Protein AF-A0A8H4YF05-F1 (afdb_monomer_lite)

pLDDT: mean 80.37, std 19.8, range [34.22, 98.44]

Secondary structure (DSSP, 8-state):
--------PPPPEEEEEEPPTT----SSTTS-HHHHHHHTS-SS-TTEEEEEEPPTTSS---S-----S-HHHHHHHHHHHHHHHHHHHHHHHHHHHHHHHHHH--TT-EEEEEEETHHHHHHHHHHHHHHHH-EEPTT-TTHHHHHHHHHHHHHH----SHHHHHHHHHHHHHHHHHHHHHEE--PPP-EEEEES-----HHHHHHHTT-

Radius of gyration: 19.54 Å; chains: 1; bounding box: 43×72×51 Å

Sequence (211 aa):
MEPTIGPQQAPKTFVLCFDGTGNKFSGDESDSNVLKIFRMLDRSRGTQFHYYQPGIGTYVTSTSLSSTGTIHRIRSAYLKAKDSAIGSSFDQHVMGGYKFLMRYYVPGDDIYFFGFSRGSYIARFLAEMLDYIGLLEAGNEELIRLAWKTFAKWQQRRGQSNQDQEEKKKLFNYMKAFRETFSRPISRIRFMGLFDTVNSVPRFESAWMQR

Structure (mmCIF, N/CA/C/O backbone):
data_AF-A0A8H4YF05-F1
#
_entry.id   AF-A0A8H4YF05-F1
#
loop_
_atom_site.group_PDB
_atom_site.id
_atom_site.type_symbol
_atom_site.label_atom_id
_atom_site.label_alt_id
_atom_site.label_comp_id
_atom_site.label_asym_id
_atom_site.label_entity_id
_atom_site.label_seq_id
_atom_site.pdbx_PDB_ins_code
_atom_site.Cartn_x
_atom_site.Cartn_y
_atom_site.Cartn_z
_atom_site.occupancy
_atom_site.B_iso_or_equiv
_atom_site.auth_seq_id
_atom_site.auth_comp_id
_atom_site.auth_asym_id
_atom_site.auth_atom_id
_atom_site.pdbx_PDB_model_num
ATOM 1 N N . MET A 1 1 ? -22.179 -31.810 -2.420 1.00 39.59 1 MET A N 1
ATOM 2 C CA . MET A 1 1 ? -21.595 -31.444 -3.724 1.00 39.59 1 MET A CA 1
ATOM 3 C C . MET A 1 1 ? -20.352 -30.638 -3.419 1.00 39.59 1 MET A C 1
ATOM 5 O O . MET A 1 1 ? -20.490 -29.543 -2.889 1.00 39.59 1 MET A O 1
ATOM 9 N N . GLU A 1 2 ? -19.163 -31.207 -3.616 1.00 37.66 2 GLU A N 1
ATOM 10 C CA . GLU A 1 2 ? -17.943 -30.397 -3.589 1.00 37.66 2 GLU A CA 1
ATOM 11 C C . GLU A 1 2 ? -18.028 -29.370 -4.724 1.00 37.66 2 GLU A C 1
ATOM 13 O O . GLU A 1 2 ? -18.424 -29.739 -5.835 1.00 37.66 2 GLU A O 1
ATOM 18 N N . PRO A 1 3 ? -17.713 -28.090 -4.476 1.00 50.00 3 PRO A N 1
ATOM 19 C CA . PRO A 1 3 ? -17.617 -27.128 -5.555 1.00 50.00 3 PRO A CA 1
ATOM 20 C C . PRO A 1 3 ? -16.475 -27.571 -6.471 1.00 50.00 3 PRO A C 1
ATOM 22 O O . PRO A 1 3 ? -15.322 -27.637 -6.052 1.00 50.00 3 PRO A O 1
ATOM 25 N N . THR A 1 4 ? -16.793 -27.889 -7.724 1.00 44.75 4 THR A N 1
ATOM 26 C CA . THR A 1 4 ? -15.800 -28.096 -8.779 1.00 44.75 4 THR A CA 1
ATOM 27 C C . THR A 1 4 ? -15.042 -26.790 -8.984 1.00 44.75 4 THR A C 1
ATOM 29 O O . THR A 1 4 ? -15.505 -25.887 -9.682 1.00 44.75 4 THR A O 1
ATOM 32 N N . ILE A 1 5 ? -13.889 -26.677 -8.330 1.00 53.75 5 ILE A N 1
ATOM 33 C CA . ILE A 1 5 ? -12.913 -25.621 -8.567 1.00 53.75 5 ILE A CA 1
ATOM 34 C C . ILE A 1 5 ? -12.399 -25.864 -9.988 1.00 53.75 5 ILE A C 1
ATOM 36 O O . ILE A 1 5 ? -11.745 -26.872 -10.254 1.00 53.75 5 ILE A O 1
ATOM 40 N N . GLY A 1 6 ? -12.765 -24.981 -10.923 1.00 54.56 6 GLY A N 1
ATOM 41 C CA . GLY A 1 6 ? -12.187 -24.973 -12.270 1.00 54.56 6 GLY A CA 1
ATOM 42 C C . GLY A 1 6 ? -10.653 -24.920 -12.207 1.00 54.56 6 GLY A C 1
ATOM 43 O O . GLY A 1 6 ? -10.103 -24.628 -11.144 1.00 54.56 6 GLY A O 1
ATOM 44 N N . PRO A 1 7 ? -9.934 -25.202 -13.308 1.00 54.19 7 PRO A N 1
ATOM 45 C CA . PRO A 1 7 ? -8.476 -25.296 -13.286 1.00 54.19 7 PRO A CA 1
ATOM 46 C C . PRO A 1 7 ? -7.876 -24.066 -12.602 1.00 54.19 7 PRO A C 1
ATOM 48 O O . PRO A 1 7 ? -8.125 -22.932 -13.016 1.00 54.19 7 PRO A O 1
ATOM 51 N N . GLN A 1 8 ? -7.137 -24.303 -11.516 1.00 56.62 8 GLN A N 1
ATOM 52 C CA . GLN A 1 8 ? -6.500 -23.256 -10.731 1.00 56.62 8 GLN A CA 1
ATOM 53 C C . GLN A 1 8 ? -5.530 -22.526 -11.665 1.00 56.62 8 GLN A C 1
ATOM 55 O O . GLN A 1 8 ? -4.505 -23.082 -12.061 1.00 56.62 8 GLN A O 1
ATOM 60 N N . GLN A 1 9 ? -5.899 -21.319 -12.107 1.00 67.38 9 GLN A N 1
ATOM 61 C CA . GLN A 1 9 ? -5.019 -20.504 -12.939 1.00 67.38 9 GLN A CA 1
ATOM 62 C C . GLN A 1 9 ? -3.693 -20.332 -12.201 1.00 67.38 9 GLN A C 1
ATOM 64 O O . GLN A 1 9 ? -3.682 -20.109 -10.988 1.00 67.38 9 GLN A O 1
ATOM 69 N N . ALA A 1 10 ? -2.582 -20.463 -12.929 1.00 81.38 10 ALA A N 1
ATOM 70 C 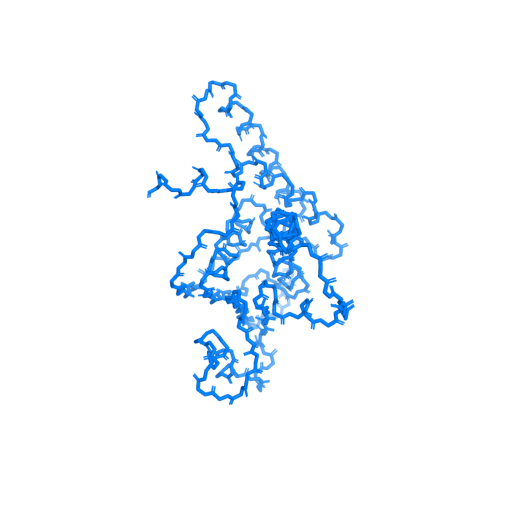CA . ALA A 1 10 ? -1.263 -20.239 -12.358 1.00 81.38 10 ALA A CA 1
ATOM 71 C C . ALA A 1 10 ? -1.239 -18.868 -11.650 1.00 81.38 10 ALA A C 1
ATOM 73 O O . ALA A 1 10 ? -1.756 -17.902 -12.225 1.00 81.38 10 ALA A O 1
ATOM 74 N N . PRO A 1 11 ? -0.662 -18.770 -10.436 1.00 89.62 11 PRO A N 1
ATOM 75 C CA . PRO A 1 11 ? -0.631 -17.521 -9.686 1.00 89.62 11 PRO A CA 1
ATOM 76 C C . PRO A 1 11 ? -0.081 -16.373 -10.531 1.00 89.62 11 PRO A C 1
ATOM 78 O O . PRO A 1 11 ? 0.958 -16.504 -11.190 1.00 89.62 11 PRO A O 1
ATOM 81 N N . LYS A 1 12 ? -0.775 -15.235 -10.512 1.00 94.81 12 LYS A N 1
ATOM 82 C CA . LYS A 1 12 ? -0.274 -14.002 -11.121 1.00 94.81 12 LYS A CA 1
ATOM 83 C C . LYS A 1 12 ? 0.738 -13.354 -10.186 1.00 94.81 12 LYS A C 1
ATOM 85 O O . LYS A 1 12 ? 0.695 -13.516 -8.968 1.00 94.81 12 LYS A O 1
ATOM 90 N N . THR A 1 13 ? 1.638 -12.573 -10.763 1.00 96.12 13 THR A N 1
ATOM 91 C CA . THR A 1 13 ? 2.647 -11.814 -10.028 1.00 96.12 13 THR A CA 1
ATOM 92 C C . THR A 1 13 ? 2.341 -10.327 -10.127 1.00 96.12 13 THR A C 1
ATOM 94 O O . THR A 1 13 ? 2.335 -9.767 -11.218 1.00 96.12 13 THR A O 1
ATOM 97 N N . PHE A 1 14 ? 2.139 -9.671 -8.991 1.00 97.25 14 PHE A N 1
ATOM 98 C CA . PHE A 1 14 ? 1.908 -8.236 -8.879 1.00 97.25 14 PHE A CA 1
ATOM 99 C C . PHE A 1 14 ? 3.173 -7.535 -8.401 1.00 97.25 14 PHE A C 1
ATOM 101 O O . PHE A 1 14 ? 3.643 -7.796 -7.296 1.00 97.25 14 PHE A O 1
ATOM 108 N N . VAL A 1 15 ? 3.698 -6.613 -9.206 1.00 97.88 15 VAL A N 1
ATOM 109 C CA . VAL A 1 15 ? 4.858 -5.790 -8.849 1.00 97.88 15 VAL A CA 1
ATOM 110 C C . VAL A 1 15 ? 4.437 -4.326 -8.793 1.00 97.88 15 VAL A C 1
ATOM 112 O O . VAL A 1 15 ? 4.131 -3.718 -9.821 1.00 97.88 15 VAL A O 1
ATOM 115 N N . LEU A 1 16 ? 4.392 -3.763 -7.585 1.00 98.19 16 LEU A N 1
ATOM 116 C CA . LEU A 1 16 ? 4.032 -2.365 -7.353 1.00 98.19 16 LEU A CA 1
ATOM 117 C C . LEU A 1 16 ? 5.287 -1.570 -6.978 1.00 98.19 16 LEU A C 1
ATOM 119 O O . LEU A 1 16 ? 5.952 -1.862 -5.984 1.00 98.19 16 LEU A O 1
ATOM 123 N N . CYS A 1 17 ? 5.579 -0.543 -7.768 1.00 97.50 17 CYS A N 1
ATOM 124 C CA . CYS A 1 17 ? 6.727 0.339 -7.633 1.00 97.50 17 CYS A CA 1
ATOM 125 C C . CYS A 1 17 ? 6.265 1.752 -7.250 1.00 97.50 17 CYS A C 1
ATOM 127 O O . CYS A 1 17 ? 5.530 2.398 -7.998 1.00 97.50 17 CYS A O 1
ATOM 129 N N . PHE A 1 18 ? 6.722 2.235 -6.097 1.00 95.06 18 PHE A N 1
ATOM 130 C CA . PHE A 1 18 ? 6.380 3.535 -5.524 1.00 95.06 18 PHE A CA 1
ATOM 131 C C . PHE A 1 18 ? 7.620 4.435 -5.491 1.00 95.06 18 PHE A C 1
ATOM 133 O O . PHE A 1 18 ? 8.559 4.183 -4.732 1.00 95.06 18 PHE A O 1
ATOM 140 N N . ASP A 1 19 ? 7.649 5.485 -6.309 1.00 92.19 19 ASP A N 1
ATOM 141 C CA . ASP A 1 19 ? 8.829 6.346 -6.426 1.00 92.19 19 ASP A CA 1
ATOM 142 C C . ASP A 1 19 ? 8.864 7.492 -5.389 1.00 92.19 19 ASP A C 1
ATOM 144 O O . ASP A 1 19 ? 7.862 7.853 -4.762 1.00 92.19 19 ASP A O 1
ATOM 148 N N . GLY A 1 20 ? 10.052 8.063 -5.195 1.00 83.12 20 GLY A N 1
ATOM 149 C CA . GLY A 1 20 ? 10.319 9.186 -4.303 1.00 83.12 20 GLY A CA 1
ATOM 150 C C . GLY A 1 20 ? 9.887 10.540 -4.876 1.00 83.12 20 GLY A C 1
ATOM 151 O O . GLY A 1 20 ? 9.798 10.737 -6.083 1.00 83.12 20 GLY A O 1
ATOM 152 N N . THR A 1 21 ? 9.621 11.494 -3.980 1.00 74.88 21 THR A N 1
ATOM 153 C CA . THR A 1 21 ? 9.198 12.874 -4.300 1.00 74.88 21 THR A CA 1
ATOM 154 C C . THR A 1 21 ? 10.158 13.549 -5.278 1.00 74.88 21 THR A C 1
ATOM 156 O O . THR A 1 21 ? 11.362 13.537 -5.050 1.00 74.88 21 THR A O 1
ATOM 159 N N . GLY A 1 22 ? 9.629 14.213 -6.308 1.00 66.50 22 GLY A N 1
ATOM 160 C CA . GLY A 1 22 ? 10.433 15.032 -7.222 1.00 66.50 22 GLY A CA 1
ATOM 161 C C . GLY A 1 22 ? 11.230 14.250 -8.270 1.00 66.50 22 GLY A C 1
ATOM 162 O O . GLY A 1 22 ? 11.801 14.882 -9.157 1.00 66.50 22 GLY A O 1
ATOM 163 N N . ASN A 1 23 ? 11.212 12.914 -8.231 1.00 67.75 23 ASN A N 1
ATOM 164 C CA . ASN A 1 23 ? 11.790 12.092 -9.289 1.00 67.75 23 ASN A CA 1
ATOM 165 C C . ASN A 1 23 ? 10.948 12.236 -10.556 1.00 67.75 23 ASN A C 1
ATOM 167 O O . ASN A 1 23 ? 9.741 11.976 -10.536 1.00 67.75 23 ASN A O 1
ATOM 171 N N . LYS A 1 24 ? 11.585 12.673 -11.642 1.00 69.38 24 LYS A N 1
ATOM 172 C CA . LYS A 1 24 ? 11.007 12.769 -12.985 1.00 69.38 24 LYS A CA 1
ATOM 173 C C . LYS A 1 24 ? 11.620 11.679 -13.853 1.00 69.38 24 LYS A C 1
ATOM 175 O O . LYS A 1 24 ? 12.775 11.322 -13.658 1.00 69.38 24 LYS A O 1
ATOM 180 N N . PHE A 1 25 ? 10.838 11.162 -14.793 1.00 75.38 25 PHE A N 1
ATOM 181 C CA . PHE A 1 25 ? 11.366 10.284 -15.828 1.00 75.38 25 PHE A CA 1
ATOM 182 C C . PHE A 1 25 ? 12.256 11.115 -16.758 1.00 75.38 25 PHE A C 1
ATOM 184 O O . PHE A 1 25 ? 11.741 11.983 -17.468 1.00 75.38 25 PHE A O 1
ATOM 191 N N . SER A 1 26 ? 13.561 10.859 -16.727 1.00 70.88 26 SER A N 1
ATOM 192 C CA . SER A 1 26 ? 14.549 11.498 -17.606 1.00 70.88 26 SER A CA 1
ATOM 193 C C . SER A 1 26 ? 15.020 10.532 -18.695 1.00 70.88 26 SER A C 1
ATOM 195 O O . SER A 1 26 ? 15.459 10.963 -19.758 1.00 70.88 26 SER A O 1
ATOM 197 N N . GLY A 1 27 ? 14.888 9.220 -18.460 1.00 74.38 27 GLY A N 1
ATOM 198 C CA . GLY A 1 27 ? 15.302 8.170 -19.392 1.00 74.38 27 GLY A CA 1
ATOM 199 C C . GLY A 1 27 ? 16.802 7.864 -19.353 1.00 74.38 27 GLY A C 1
ATOM 200 O O . GLY A 1 27 ? 17.245 6.951 -20.053 1.00 74.38 27 GLY A O 1
ATOM 201 N N . ASP A 1 28 ? 17.555 8.568 -18.510 1.00 78.00 28 ASP A N 1
ATOM 202 C CA . ASP A 1 28 ? 19.003 8.478 -18.344 1.00 78.00 28 ASP A CA 1
ATOM 203 C C . ASP A 1 28 ? 19.393 7.930 -16.953 1.00 78.00 28 ASP A C 1
ATOM 205 O O . ASP A 1 28 ? 18.574 7.384 -16.207 1.00 78.00 28 ASP A O 1
ATOM 209 N N . GLU A 1 29 ? 20.673 8.042 -16.597 1.00 76.44 29 GLU A N 1
ATOM 210 C CA . GLU A 1 29 ? 21.210 7.538 -15.330 1.00 76.44 29 GLU A CA 1
ATOM 211 C C . GLU A 1 29 ? 20.641 8.239 -14.087 1.00 76.44 29 GLU A C 1
ATOM 213 O O . GLU A 1 29 ? 20.735 7.674 -12.991 1.00 76.44 29 GLU A O 1
ATOM 218 N N . SER A 1 30 ? 20.008 9.408 -14.243 1.00 80.44 30 SER A N 1
ATOM 219 C CA . SER A 1 30 ? 19.354 10.135 -13.151 1.00 80.44 30 SER A CA 1
ATOM 220 C C . SER A 1 30 ? 18.022 9.511 -12.715 1.00 80.44 30 SER A C 1
ATOM 222 O O . SER A 1 30 ? 17.512 9.856 -11.647 1.00 80.44 30 SER A O 1
ATOM 224 N N . ASP A 1 31 ? 17.486 8.552 -13.486 1.00 85.50 31 ASP A N 1
ATOM 225 C CA . ASP A 1 31 ? 16.296 7.790 -13.109 1.00 85.50 31 ASP A CA 1
ATOM 226 C C . ASP A 1 31 ? 16.505 7.066 -11.761 1.00 85.50 31 ASP A C 1
ATOM 228 O O . ASP A 1 31 ? 17.568 6.497 -11.467 1.00 85.50 31 ASP A O 1
ATOM 232 N N . SER A 1 32 ? 15.449 7.031 -10.943 1.00 88.88 32 SER A N 1
ATOM 233 C CA . SER A 1 32 ? 15.476 6.371 -9.636 1.00 88.88 32 SER A CA 1
ATOM 234 C C . SER A 1 32 ? 15.732 4.863 -9.757 1.00 88.88 32 SER A C 1
ATOM 236 O O . SER A 1 32 ? 15.385 4.225 -10.755 1.00 88.88 32 SER A O 1
ATOM 238 N N . ASN A 1 33 ? 16.269 4.245 -8.700 1.00 91.25 33 ASN A N 1
ATOM 239 C CA . ASN A 1 33 ? 16.424 2.786 -8.660 1.00 91.25 33 ASN A CA 1
ATOM 240 C C . ASN A 1 33 ? 15.077 2.056 -8.793 1.00 91.25 33 ASN A C 1
ATOM 242 O O . ASN A 1 33 ? 15.017 0.991 -9.399 1.00 91.25 33 ASN A O 1
ATOM 246 N N . VAL A 1 34 ? 13.986 2.638 -8.286 1.00 94.25 34 VAL A N 1
ATOM 247 C CA . VAL A 1 34 ? 12.633 2.075 -8.424 1.00 94.25 34 VAL A CA 1
ATOM 248 C C . VAL A 1 34 ? 12.185 2.073 -9.884 1.00 94.25 34 VAL A C 1
ATOM 250 O O . VAL A 1 34 ? 11.656 1.070 -10.361 1.00 94.25 34 VAL A O 1
ATOM 253 N N . LEU A 1 35 ? 12.425 3.165 -10.610 1.00 92.25 35 LEU A N 1
ATOM 254 C CA . LEU A 1 35 ? 12.109 3.269 -12.030 1.00 92.25 35 LEU A CA 1
ATOM 255 C C . LEU A 1 35 ? 13.001 2.347 -12.872 1.00 92.25 35 LEU A C 1
ATOM 257 O O . LEU A 1 35 ? 12.499 1.668 -13.766 1.00 92.25 35 LEU A O 1
ATOM 261 N N . LYS A 1 36 ? 14.296 2.248 -12.548 1.00 92.81 36 LYS A N 1
ATOM 262 C CA . LYS A 1 36 ? 15.219 1.281 -13.164 1.00 92.81 36 LYS A CA 1
ATOM 263 C C . LYS A 1 36 ? 14.737 -0.159 -12.960 1.00 92.81 36 LYS A C 1
ATOM 265 O O . LYS A 1 36 ? 14.654 -0.902 -13.931 1.00 92.81 36 LYS A O 1
ATOM 270 N N . ILE A 1 37 ? 14.326 -0.534 -11.744 1.00 94.75 37 ILE A N 1
ATOM 271 C CA . ILE A 1 37 ? 13.708 -1.843 -11.463 1.00 94.75 37 ILE A CA 1
ATOM 272 C C . ILE A 1 37 ? 12.444 -2.037 -12.298 1.00 94.75 37 ILE A C 1
ATOM 274 O O . ILE A 1 37 ? 12.311 -3.060 -12.961 1.00 94.75 37 ILE A O 1
ATOM 278 N N . PHE A 1 38 ? 11.549 -1.048 -12.327 1.00 94.44 38 PHE A N 1
ATOM 279 C CA . PHE A 1 38 ? 10.310 -1.122 -13.101 1.00 94.44 38 PHE A CA 1
ATOM 280 C C . PHE A 1 38 ? 10.561 -1.309 -14.608 1.00 94.44 38 PHE A C 1
ATOM 282 O O . PHE A 1 38 ? 9.831 -2.044 -15.272 1.00 94.44 38 PHE A O 1
ATOM 289 N N . ARG A 1 39 ? 11.613 -0.682 -15.150 1.00 92.38 39 ARG A N 1
ATOM 290 C CA . ARG A 1 39 ? 12.051 -0.848 -16.546 1.00 92.38 39 ARG A CA 1
ATOM 291 C C . ARG A 1 39 ? 12.557 -2.263 -16.848 1.00 92.38 39 ARG A C 1
ATOM 293 O O . ARG A 1 39 ? 12.441 -2.686 -17.991 1.00 92.38 39 ARG A O 1
ATOM 300 N N . MET A 1 40 ? 13.088 -2.982 -15.855 1.00 93.31 40 MET A N 1
ATOM 301 C CA . MET A 1 40 ? 13.593 -4.356 -16.004 1.00 93.31 40 MET A CA 1
ATOM 302 C C . MET A 1 40 ? 12.502 -5.434 -15.886 1.00 93.31 40 MET A C 1
ATOM 304 O O . MET A 1 40 ? 12.792 -6.610 -16.100 1.00 93.31 40 MET A O 1
ATOM 308 N N . LEU A 1 41 ? 11.263 -5.071 -15.532 1.00 93.56 41 LEU A N 1
ATOM 309 C CA . LEU A 1 41 ? 10.168 -6.034 -15.390 1.00 93.56 41 LEU A CA 1
ATOM 310 C C . LEU A 1 41 ? 9.717 -6.573 -16.754 1.00 93.56 41 LEU A C 1
ATOM 312 O O . LEU A 1 41 ? 9.602 -5.832 -17.733 1.00 93.56 41 LEU A O 1
ATOM 316 N N . ASP A 1 42 ? 9.415 -7.868 -16.799 1.00 89.81 42 ASP A N 1
ATOM 317 C CA . ASP A 1 42 ? 9.025 -8.559 -18.024 1.00 89.81 42 ASP A CA 1
ATOM 318 C C . ASP A 1 42 ? 7.568 -8.244 -18.393 1.00 89.81 42 ASP A C 1
ATOM 320 O O . ASP A 1 42 ? 6.631 -8.636 -17.696 1.00 89.81 42 ASP A O 1
ATOM 324 N N . ARG A 1 43 ? 7.382 -7.543 -19.517 1.00 86.81 43 ARG A N 1
ATOM 325 C CA . ARG A 1 43 ? 6.069 -7.149 -20.060 1.00 86.81 43 ARG A CA 1
ATOM 326 C C . ARG A 1 43 ? 5.464 -8.161 -21.025 1.00 86.81 43 ARG A C 1
ATOM 328 O O . ARG A 1 43 ? 4.314 -8.001 -21.418 1.00 86.81 43 ARG A O 1
ATOM 335 N N . SER A 1 44 ? 6.226 -9.176 -21.424 1.00 86.38 44 SER A N 1
ATOM 336 C CA . SER A 1 44 ? 5.762 -10.211 -22.351 1.00 86.38 44 SER A CA 1
ATOM 337 C C . SER A 1 44 ? 4.959 -11.308 -21.645 1.00 86.38 44 SER A C 1
ATOM 339 O O . SER A 1 44 ? 4.140 -11.989 -22.263 1.00 86.38 44 SER A O 1
ATOM 341 N N . ARG A 1 45 ? 5.143 -11.457 -20.328 1.00 83.25 45 ARG A N 1
ATOM 342 C CA . ARG A 1 45 ? 4.425 -12.435 -19.507 1.00 83.25 45 ARG A CA 1
ATOM 343 C C . ARG A 1 45 ? 3.041 -11.926 -19.122 1.00 83.25 45 ARG A C 1
ATOM 345 O O . ARG A 1 45 ? 2.905 -11.103 -18.223 1.00 83.25 45 ARG A O 1
ATOM 352 N N . GLY A 1 46 ? 1.999 -12.519 -19.707 1.00 84.19 46 GLY A N 1
ATOM 353 C CA . GLY A 1 46 ? 0.593 -12.200 -19.404 1.00 84.19 46 GLY A CA 1
ATOM 354 C C . GLY A 1 46 ? 0.139 -12.477 -17.960 1.00 84.19 46 GLY A C 1
ATOM 355 O O . GLY A 1 46 ? -0.979 -12.127 -17.594 1.00 84.19 46 GLY A O 1
ATOM 356 N N . THR A 1 47 ? 0.985 -13.092 -17.128 1.00 90.25 47 THR A N 1
ATOM 357 C CA . THR A 1 47 ? 0.719 -13.325 -15.701 1.00 90.25 47 THR A CA 1
ATOM 358 C C . THR A 1 47 ? 1.400 -12.313 -14.777 1.00 90.25 47 THR A C 1
ATOM 360 O O . THR A 1 47 ? 1.190 -12.383 -13.567 1.00 90.25 47 THR A O 1
ATOM 363 N N . GLN A 1 48 ? 2.197 -11.371 -15.302 1.00 93.81 48 GLN A N 1
ATOM 364 C CA . GLN A 1 48 ? 2.864 -10.343 -14.501 1.00 93.81 48 GLN A CA 1
ATOM 365 C C . GLN A 1 48 ? 2.184 -8.979 -14.679 1.00 93.81 48 GLN A C 1
ATOM 367 O O . GLN A 1 48 ? 2.094 -8.443 -15.778 1.00 93.81 48 GLN A O 1
ATOM 372 N N . PHE A 1 49 ? 1.708 -8.419 -13.572 1.00 95.62 49 PHE A N 1
ATOM 373 C CA . PHE A 1 49 ? 0.986 -7.156 -13.505 1.00 95.62 49 PHE A CA 1
ATOM 374 C C . PHE A 1 49 ? 1.870 -6.114 -12.828 1.00 95.62 49 PHE A C 1
ATOM 376 O O . PHE A 1 49 ? 2.280 -6.287 -11.678 1.00 95.62 49 PHE A O 1
ATOM 383 N N . HIS A 1 50 ? 2.147 -5.016 -13.527 1.00 95.31 50 HIS A N 1
ATOM 384 C CA . HIS A 1 50 ? 3.020 -3.957 -13.025 1.00 95.31 50 HIS A CA 1
ATOM 385 C C . HIS A 1 50 ? 2.235 -2.686 -12.733 1.00 95.31 50 HIS A C 1
ATOM 387 O O . HIS A 1 50 ? 1.369 -2.275 -13.504 1.00 95.31 50 HIS A O 1
ATOM 393 N N . TYR A 1 51 ? 2.589 -2.024 -11.641 1.00 96.31 51 TYR A N 1
ATOM 394 C CA . TYR A 1 51 ? 2.057 -0.720 -11.275 1.00 96.31 51 TYR A CA 1
ATOM 395 C C . TYR A 1 51 ? 3.212 0.198 -10.913 1.00 96.31 51 TYR A C 1
ATOM 397 O O . TYR A 1 51 ? 3.991 -0.114 -10.016 1.00 96.31 51 TYR A O 1
ATOM 405 N N . TYR A 1 52 ? 3.323 1.326 -11.608 1.00 94.69 52 TYR A N 1
ATOM 406 C CA . TYR A 1 52 ? 4.269 2.380 -11.266 1.00 94.69 52 TYR A CA 1
ATOM 407 C C . TYR A 1 52 ? 3.501 3.603 -10.794 1.00 94.69 52 TYR A C 1
ATOM 409 O O . TYR A 1 52 ? 2.607 4.095 -11.484 1.00 94.69 52 TYR A O 1
ATOM 417 N N . GLN A 1 53 ? 3.878 4.098 -9.623 1.00 91.12 53 GLN A N 1
ATOM 418 C CA . GLN A 1 53 ? 3.381 5.348 -9.090 1.00 91.12 53 GLN A CA 1
ATOM 419 C C . GLN A 1 53 ? 4.531 6.354 -9.014 1.00 91.12 53 GLN A C 1
ATOM 421 O O . GLN A 1 53 ? 5.499 6.107 -8.286 1.00 91.12 53 GLN A O 1
ATOM 426 N N . PRO A 1 54 ? 4.431 7.488 -9.730 1.00 87.38 54 PRO A N 1
ATOM 427 C CA . PRO A 1 54 ? 5.440 8.532 -9.656 1.00 87.38 54 PRO A CA 1
ATOM 428 C C . PRO A 1 54 ? 5.481 9.152 -8.260 1.00 87.38 54 PRO A C 1
ATOM 430 O O . PRO A 1 54 ? 4.529 9.058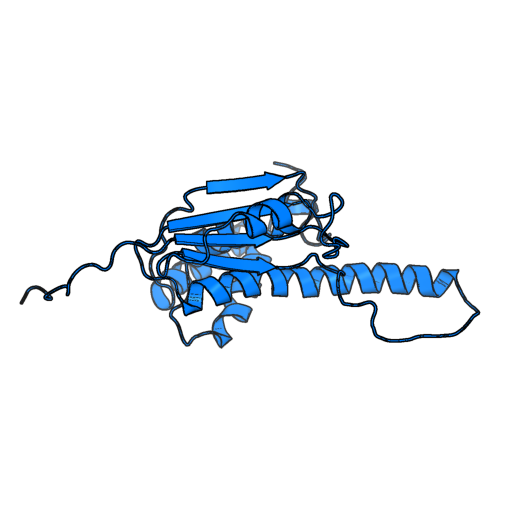 -7.483 1.00 87.38 54 PRO A O 1
ATOM 433 N N . GLY A 1 55 ? 6.581 9.835 -7.964 1.00 80.00 55 GLY A N 1
ATOM 434 C CA . GLY A 1 55 ? 6.741 10.588 -6.732 1.00 80.00 55 GLY A CA 1
ATOM 435 C C . GLY A 1 55 ? 5.655 11.633 -6.506 1.00 80.00 55 GLY A C 1
ATOM 436 O O . GLY A 1 55 ? 5.145 12.263 -7.437 1.00 80.00 55 GLY A O 1
ATOM 437 N N . ILE A 1 56 ? 5.344 11.891 -5.234 1.00 72.75 56 ILE A N 1
ATOM 438 C CA . ILE A 1 56 ? 4.527 13.053 -4.867 1.00 72.75 56 ILE A CA 1
ATOM 439 C C . ILE A 1 56 ? 5.214 14.315 -5.404 1.00 72.75 56 ILE A C 1
ATOM 441 O O . ILE A 1 56 ? 6.421 14.488 -5.256 1.00 72.75 56 ILE A O 1
ATOM 445 N N . GLY A 1 57 ? 4.453 15.205 -6.041 1.00 64.50 57 GLY A N 1
ATOM 446 C CA . GLY A 1 57 ? 4.990 16.465 -6.557 1.00 64.50 57 GLY A CA 1
ATOM 447 C C . GLY A 1 57 ? 5.603 16.410 -7.963 1.00 64.50 57 GLY A C 1
ATOM 448 O O . GLY A 1 57 ? 5.925 17.466 -8.498 1.00 64.50 57 GLY A O 1
ATOM 449 N N . THR A 1 58 ? 5.737 15.235 -8.590 1.00 56.88 58 THR A N 1
ATOM 450 C CA . THR A 1 58 ? 6.436 15.084 -9.883 1.00 56.88 58 THR A CA 1
ATOM 451 C C . THR A 1 58 ? 5.746 15.804 -11.058 1.00 56.88 58 THR A C 1
ATOM 453 O O . THR A 1 58 ? 6.441 16.348 -11.916 1.00 56.88 58 THR A O 1
ATOM 456 N N . TYR A 1 59 ? 4.406 15.877 -11.080 1.00 52.06 59 TYR A N 1
ATOM 457 C CA . TYR A 1 59 ? 3.624 16.436 -12.206 1.00 52.06 59 TYR A CA 1
ATOM 458 C C . TYR A 1 59 ? 2.822 17.714 -11.887 1.00 52.06 59 TYR A C 1
ATOM 460 O O . TYR A 1 59 ? 2.156 18.256 -12.762 1.00 52.06 59 TYR A O 1
ATOM 468 N N . VAL A 1 60 ? 2.890 18.249 -10.662 1.00 48.22 60 VAL A N 1
ATOM 469 C CA . VAL A 1 60 ? 2.118 19.453 -10.261 1.00 48.22 60 VAL A CA 1
ATOM 470 C C . VAL A 1 60 ? 2.741 20.783 -10.719 1.00 48.22 60 VAL A C 1
ATOM 472 O O . VAL A 1 60 ? 2.245 21.851 -10.375 1.00 48.22 60 VAL A O 1
ATOM 475 N N . THR A 1 61 ? 3.789 20.760 -11.547 1.00 38.06 61 THR A N 1
ATOM 476 C CA . THR A 1 61 ? 4.451 21.968 -12.082 1.00 38.06 61 THR A CA 1
ATOM 477 C C . THR A 1 61 ? 3.996 22.326 -13.505 1.00 38.06 61 THR A C 1
ATOM 479 O O . THR A 1 61 ? 4.799 22.765 -14.322 1.00 38.06 61 THR A O 1
ATOM 482 N N . SER A 1 62 ? 2.711 22.145 -13.820 1.00 37.41 62 SER A N 1
ATOM 483 C CA . SER A 1 62 ? 2.128 22.569 -15.109 1.00 37.41 62 SER A CA 1
ATOM 484 C C . SER A 1 62 ? 0.924 23.500 -14.958 1.00 37.41 62 SER A C 1
ATOM 486 O O . SER A 1 62 ? 0.153 23.655 -15.896 1.00 37.41 62 SER A O 1
ATOM 488 N N . THR A 1 63 ? 0.768 24.160 -13.806 1.00 34.22 63 THR A N 1
ATOM 489 C CA . THR A 1 63 ? -0.126 25.325 -13.711 1.00 34.22 63 THR A CA 1
ATOM 490 C C . THR A 1 63 ? 0.734 26.575 -13.580 1.00 34.22 63 THR A C 1
ATOM 492 O O . THR A 1 63 ? 1.297 26.858 -12.526 1.00 34.22 63 THR A O 1
ATOM 495 N N . SER A 1 64 ? 0.899 27.249 -14.717 1.00 44.47 64 SER A N 1
ATOM 496 C CA . SER A 1 64 ? 1.532 28.555 -14.894 1.00 44.47 64 SER A CA 1
ATOM 497 C C . SER A 1 64 ? 1.131 29.547 -13.801 1.00 44.47 64 SER A C 1
ATOM 499 O O . SER A 1 64 ? -0.058 29.800 -13.636 1.00 44.47 64 SER A O 1
ATOM 501 N N . LEU A 1 65 ? 2.106 30.148 -13.113 1.00 39.00 65 LEU A N 1
ATOM 502 C CA . LEU A 1 65 ? 1.923 31.436 -12.441 1.00 39.00 65 LEU A CA 1
ATOM 503 C C . LEU A 1 65 ? 3.201 32.272 -12.565 1.00 39.00 65 LEU A C 1
ATOM 505 O O . LEU A 1 65 ? 4.149 32.161 -11.789 1.00 39.00 65 LEU A O 1
ATOM 509 N N . SER A 1 66 ? 3.187 33.132 -13.577 1.00 41.16 66 SER A N 1
ATOM 510 C CA . SER A 1 66 ? 3.940 34.377 -13.631 1.00 41.16 66 SER A CA 1
ATOM 511 C C . SER A 1 66 ? 3.457 35.335 -12.536 1.00 41.16 66 SER A C 1
ATOM 513 O O . SER A 1 66 ? 2.269 35.637 -12.479 1.00 41.16 66 SER A O 1
ATOM 515 N N . SER A 1 67 ? 4.369 35.835 -11.703 1.00 41.97 67 SER A N 1
ATOM 516 C CA . SER A 1 67 ? 4.498 37.256 -11.330 1.00 41.97 67 SER A CA 1
ATOM 517 C C . SER A 1 67 ? 5.239 37.417 -9.999 1.00 41.97 67 SER A C 1
ATOM 519 O O . SER A 1 67 ? 4.843 36.927 -8.944 1.00 41.97 67 SER A O 1
ATOM 521 N N . THR A 1 68 ? 6.324 38.170 -10.107 1.00 48.66 68 THR A N 1
ATOM 522 C CA . THR A 1 68 ? 7.028 38.992 -9.121 1.00 48.66 68 THR A CA 1
ATOM 523 C C . THR A 1 68 ? 6.186 39.546 -7.961 1.00 48.66 68 THR A C 1
ATOM 525 O O . THR A 1 68 ? 5.121 40.116 -8.174 1.00 48.66 68 THR A O 1
ATOM 528 N N . GLY A 1 69 ? 6.764 39.487 -6.749 1.00 48.59 69 GLY A N 1
ATOM 529 C CA . GLY A 1 69 ? 6.448 40.380 -5.623 1.00 48.59 69 GLY A CA 1
ATOM 530 C C . GLY A 1 69 ? 5.611 39.771 -4.490 1.00 48.59 69 GLY A C 1
ATOM 531 O O . GLY A 1 69 ? 4.393 39.862 -4.523 1.00 48.59 69 GLY A O 1
ATOM 532 N N . THR A 1 70 ? 6.280 39.190 -3.477 1.00 50.44 70 THR A N 1
ATOM 533 C CA . THR A 1 70 ? 5.901 38.973 -2.041 1.00 50.44 70 THR A CA 1
ATOM 534 C C . THR A 1 70 ? 6.423 37.607 -1.549 1.00 50.44 70 THR A C 1
ATOM 536 O O . THR A 1 70 ? 5.679 36.690 -1.202 1.00 50.44 70 THR A O 1
ATOM 539 N N . ILE A 1 71 ? 7.748 37.430 -1.550 1.00 55.44 71 ILE A N 1
ATOM 540 C CA . ILE A 1 71 ? 8.405 36.107 -1.503 1.00 55.44 71 ILE A CA 1
ATOM 541 C C . ILE A 1 71 ? 8.336 35.422 -0.119 1.00 55.44 71 ILE A C 1
ATOM 543 O O . ILE A 1 71 ? 8.407 34.197 -0.042 1.00 55.44 71 ILE A O 1
ATOM 547 N N . HIS A 1 72 ? 8.143 36.154 0.984 1.00 45.94 72 HIS A N 1
ATOM 548 C CA . HIS A 1 72 ? 8.219 35.557 2.329 1.00 45.94 72 HIS A CA 1
ATOM 549 C C . HIS A 1 72 ? 6.877 34.995 2.847 1.00 45.94 72 HIS A C 1
ATOM 551 O O . HIS A 1 72 ? 6.832 33.881 3.367 1.00 45.94 72 HIS A O 1
ATOM 557 N N . ARG A 1 73 ? 5.757 35.705 2.634 1.00 46.28 73 ARG A N 1
ATOM 558 C CA . ARG A 1 73 ? 4.414 35.259 3.068 1.00 46.28 73 ARG A CA 1
ATOM 559 C C . ARG A 1 73 ? 3.827 34.171 2.159 1.00 46.28 73 ARG A C 1
ATOM 561 O O . ARG A 1 73 ? 3.099 33.302 2.628 1.00 46.28 73 ARG A O 1
ATOM 568 N N . ILE A 1 74 ? 4.204 34.176 0.878 1.00 54.69 74 ILE A N 1
ATOM 569 C CA . ILE A 1 74 ? 3.864 33.107 -0.069 1.00 54.69 74 ILE A CA 1
ATOM 570 C C . ILE A 1 74 ? 4.687 31.852 0.222 1.00 54.69 74 ILE A C 1
ATOM 572 O O . ILE A 1 74 ? 4.142 30.767 0.117 1.00 54.69 74 ILE A O 1
ATOM 576 N N . ARG A 1 75 ? 5.950 31.952 0.668 1.00 49.62 75 ARG A N 1
ATOM 577 C CA . ARG A 1 75 ? 6.747 30.769 1.048 1.00 49.62 75 ARG A CA 1
ATOM 578 C C . ARG A 1 75 ? 6.163 30.011 2.236 1.00 49.62 75 ARG A C 1
ATOM 580 O O . ARG A 1 75 ? 6.129 28.789 2.191 1.00 49.62 75 ARG A O 1
ATOM 587 N N . SER A 1 76 ? 5.679 30.695 3.273 1.00 43.28 76 SER A N 1
ATOM 588 C CA . SER A 1 76 ? 5.064 30.021 4.427 1.00 43.28 76 SER A CA 1
ATOM 589 C C . SER A 1 76 ? 3.683 29.442 4.101 1.00 43.28 76 SER A C 1
ATOM 591 O O . SER A 1 76 ? 3.370 28.336 4.541 1.00 43.28 76 SER A O 1
ATOM 593 N N . ALA A 1 77 ? 2.889 30.123 3.267 1.00 47.78 77 ALA A N 1
ATOM 594 C CA . ALA A 1 77 ? 1.647 29.580 2.719 1.00 47.78 77 ALA A CA 1
ATOM 595 C C . ALA A 1 77 ? 1.904 28.411 1.752 1.00 47.78 77 ALA A C 1
ATOM 597 O O . ALA A 1 77 ? 1.183 27.424 1.795 1.00 47.78 77 ALA A O 1
ATOM 598 N N . TYR A 1 78 ? 2.965 28.476 0.945 1.00 45.00 78 TYR A N 1
ATOM 599 C CA . TYR A 1 78 ? 3.420 27.421 0.041 1.00 45.00 78 TYR A CA 1
ATOM 600 C C . TYR A 1 78 ? 3.923 26.209 0.811 1.00 45.00 78 TYR A C 1
ATOM 602 O O . TYR A 1 78 ? 3.543 25.106 0.469 1.00 45.00 78 TYR A O 1
ATOM 610 N N . LEU A 1 79 ? 4.718 26.379 1.869 1.00 48.12 79 LEU A N 1
ATOM 611 C CA . LEU A 1 79 ? 5.163 25.270 2.716 1.00 48.12 79 LEU A CA 1
ATOM 612 C C . LEU A 1 79 ? 3.974 24.618 3.438 1.00 48.12 79 LEU A C 1
ATOM 614 O O . LEU A 1 79 ? 3.834 23.405 3.363 1.00 48.12 79 LEU A O 1
ATOM 618 N N . LYS A 1 80 ? 3.040 25.402 4.000 1.00 41.44 80 LYS A N 1
ATOM 619 C CA . LYS A 1 80 ? 1.805 24.869 4.613 1.00 41.44 80 LYS A CA 1
ATOM 620 C C . LYS A 1 80 ? 0.855 24.206 3.606 1.00 41.44 80 LYS A C 1
ATOM 622 O O . LYS A 1 80 ? 0.241 23.183 3.919 1.00 41.44 80 LYS A O 1
ATOM 627 N N . ALA A 1 81 ? 0.729 24.762 2.401 1.00 48.00 81 ALA A N 1
ATOM 628 C CA . ALA A 1 81 ? -0.039 24.173 1.307 1.00 48.00 81 ALA A CA 1
ATOM 629 C C . ALA A 1 81 ? 0.652 22.922 0.761 1.00 48.00 81 ALA A C 1
ATOM 631 O O . ALA A 1 81 ? -0.029 21.951 0.463 1.00 48.00 81 ALA A O 1
ATOM 632 N N . LYS A 1 82 ? 1.989 22.901 0.711 1.00 46.84 82 LYS A N 1
ATOM 633 C CA . LYS A 1 82 ? 2.799 21.730 0.375 1.00 46.84 82 LYS A CA 1
ATOM 634 C C . LYS A 1 82 ? 2.565 20.643 1.415 1.00 46.84 82 LYS A C 1
ATOM 636 O O . LYS A 1 82 ? 2.221 19.546 1.024 1.00 46.84 82 LYS A O 1
ATOM 641 N N . ASP A 1 83 ? 2.615 20.938 2.710 1.00 46.72 83 ASP A N 1
ATOM 642 C CA . ASP A 1 83 ? 2.397 19.941 3.768 1.00 46.72 83 ASP A CA 1
ATOM 643 C C . ASP A 1 83 ? 0.956 19.389 3.772 1.00 46.72 83 ASP A C 1
ATOM 645 O O . ASP A 1 83 ? 0.740 18.186 3.946 1.00 46.72 83 ASP A O 1
ATOM 649 N N . SER A 1 84 ? -0.037 20.235 3.476 1.00 43.88 84 SER A N 1
ATOM 650 C CA . SER A 1 84 ? -1.447 19.824 3.344 1.00 43.88 84 SER A CA 1
ATOM 651 C C . SER A 1 84 ? -1.729 19.053 2.041 1.00 43.88 84 SER A C 1
ATOM 653 O O . SER A 1 84 ? -2.469 18.064 2.043 1.00 43.88 84 SER A O 1
ATOM 655 N N . ALA A 1 85 ? -1.101 19.446 0.929 1.00 49.69 85 ALA A N 1
ATOM 656 C CA . ALA A 1 85 ? -1.129 18.727 -0.347 1.00 49.69 85 ALA A CA 1
ATOM 657 C C . ALA A 1 85 ? -0.362 17.400 -0.263 1.00 49.69 85 ALA A C 1
ATOM 659 O O . ALA A 1 85 ? -0.727 16.425 -0.907 1.00 49.69 85 ALA A O 1
ATOM 660 N N . ILE A 1 86 ? 0.678 17.322 0.570 1.00 51.16 86 ILE A N 1
ATOM 661 C CA . ILE A 1 86 ? 1.440 16.102 0.838 1.00 51.16 86 ILE A CA 1
ATOM 662 C C . ILE A 1 86 ? 0.573 15.083 1.584 1.00 51.16 86 ILE A C 1
ATOM 664 O O . ILE A 1 86 ? 0.550 13.917 1.200 1.00 51.16 86 ILE A O 1
ATOM 668 N N . GLY A 1 87 ? -0.189 15.507 2.597 1.00 52.97 87 GLY A N 1
ATOM 669 C CA . GLY A 1 87 ? -1.116 14.619 3.308 1.00 52.97 87 GLY A CA 1
ATOM 670 C C . GLY A 1 87 ? -2.263 14.092 2.433 1.00 52.97 87 GLY A C 1
ATOM 671 O O . GLY A 1 87 ? -2.651 12.938 2.594 1.00 52.97 87 GLY A O 1
ATOM 672 N N . SER A 1 88 ? -2.762 14.920 1.505 1.00 59.75 88 SER A N 1
ATOM 673 C CA . SER A 1 88 ? -3.845 14.588 0.556 1.00 59.75 88 SER A CA 1
ATOM 674 C C . SER A 1 88 ? -3.380 13.967 -0.770 1.00 59.75 88 SER A C 1
ATOM 676 O O . SER A 1 88 ? -4.207 13.573 -1.588 1.00 59.75 88 SER A O 1
ATOM 678 N N . SER A 1 89 ? -2.071 13.886 -1.009 1.00 74.69 89 SER A N 1
ATOM 679 C CA . SER A 1 89 ? -1.487 13.087 -2.096 1.00 74.69 89 SER A CA 1
ATOM 680 C C . SER A 1 89 ? -0.983 11.744 -1.581 1.00 74.69 89 SER A C 1
ATOM 682 O O . SER A 1 89 ? -1.047 10.751 -2.298 1.00 74.69 89 SER A O 1
ATOM 684 N N . PHE A 1 90 ? -0.537 11.674 -0.325 1.00 84.00 90 PHE A N 1
ATOM 685 C CA . PHE A 1 90 ? -0.111 10.427 0.303 1.00 84.00 90 PHE A CA 1
ATOM 686 C C . PHE A 1 90 ? -1.242 9.400 0.413 1.00 84.00 90 PHE A C 1
ATOM 688 O O . PHE A 1 90 ? -1.061 8.244 0.033 1.00 84.00 90 PHE A O 1
ATOM 695 N N . ASP A 1 91 ? -2.416 9.813 0.890 1.00 87.44 91 ASP A N 1
ATOM 696 C CA . ASP A 1 91 ? -3.587 8.939 0.952 1.00 87.44 91 ASP A CA 1
ATOM 697 C C . ASP A 1 91 ? -4.016 8.462 -0.440 1.00 87.44 91 ASP A C 1
ATOM 699 O O . ASP A 1 91 ? -4.267 7.275 -0.634 1.00 87.44 91 ASP A O 1
ATOM 703 N N . GLN A 1 92 ? -4.042 9.358 -1.428 1.00 88.25 92 GLN A N 1
ATOM 704 C CA . GLN A 1 92 ? -4.322 9.013 -2.822 1.00 88.25 92 GLN A CA 1
ATOM 705 C C . GLN A 1 92 ? -3.320 7.999 -3.365 1.00 88.25 92 GLN A C 1
ATOM 707 O O . GLN A 1 92 ? -3.704 7.086 -4.094 1.00 88.25 92 GLN A O 1
ATOM 712 N N . HIS A 1 93 ? -2.052 8.128 -2.982 1.00 90.75 93 HIS A N 1
ATOM 713 C CA . HIS A 1 93 ? -0.997 7.232 -3.412 1.00 90.75 93 HIS A CA 1
ATOM 714 C C . HIS A 1 93 ? -1.173 5.817 -2.846 1.00 90.75 93 HIS A C 1
ATOM 716 O O . HIS A 1 93 ? -1.189 4.851 -3.617 1.00 90.75 93 HIS A O 1
ATOM 722 N N . VAL A 1 94 ? -1.404 5.697 -1.533 1.00 94.50 94 VAL A N 1
ATOM 723 C CA . VAL A 1 94 ? -1.701 4.409 -0.881 1.00 94.50 94 VAL A CA 1
ATOM 724 C C . VAL A 1 94 ? -2.975 3.792 -1.466 1.00 94.50 94 VAL A C 1
ATOM 726 O O . VAL A 1 94 ? -2.966 2.638 -1.900 1.00 94.50 94 VAL A O 1
ATOM 729 N N . MET A 1 95 ? -4.057 4.572 -1.562 1.00 94.56 95 MET A N 1
ATOM 730 C CA . MET A 1 95 ? -5.325 4.113 -2.139 1.00 94.56 95 MET A CA 1
ATOM 731 C C . MET A 1 95 ? -5.193 3.735 -3.621 1.00 94.56 95 MET A C 1
ATOM 733 O O . MET A 1 95 ? -5.914 2.856 -4.079 1.00 94.56 95 MET A O 1
ATOM 737 N N . GLY A 1 96 ? -4.288 4.358 -4.378 1.00 95.06 96 GLY A N 1
ATOM 738 C CA . GLY A 1 96 ? -4.022 4.021 -5.778 1.00 95.06 96 GLY A CA 1
ATOM 739 C C . GLY A 1 96 ? -3.459 2.608 -5.942 1.00 95.06 96 GLY A C 1
ATOM 740 O O . GLY A 1 96 ? -4.000 1.819 -6.716 1.00 95.06 96 GLY A O 1
ATOM 741 N N . GLY A 1 97 ? -2.442 2.254 -5.148 1.00 96.62 97 GLY A N 1
ATOM 742 C CA . GLY A 1 97 ? -1.907 0.887 -5.121 1.00 96.62 97 GLY A CA 1
ATOM 743 C C . GLY A 1 97 ? -2.939 -0.131 -4.621 1.00 96.62 97 GLY A C 1
ATOM 744 O O . GLY A 1 97 ? -3.070 -1.217 -5.185 1.00 96.62 97 GLY A O 1
ATOM 745 N N . TYR A 1 98 ? -3.744 0.255 -3.626 1.00 97.38 98 TYR A N 1
ATOM 746 C CA . TYR A 1 98 ? -4.853 -0.563 -3.131 1.00 97.38 98 TYR A CA 1
ATOM 747 C C . TYR A 1 98 ? -5.902 -0.840 -4.220 1.00 97.38 98 TYR A C 1
ATOM 749 O O . TYR A 1 98 ? -6.281 -1.989 -4.430 1.00 97.38 98 TYR A O 1
ATOM 757 N N . LYS A 1 99 ? -6.327 0.192 -4.964 1.00 96.50 99 LYS A N 1
ATOM 758 C CA . LYS A 1 99 ? -7.262 0.077 -6.099 1.00 96.50 99 LYS A CA 1
ATOM 759 C C . LYS A 1 99 ? -6.728 -0.840 -7.192 1.00 96.50 99 LYS A C 1
ATOM 761 O O . LYS A 1 99 ? -7.480 -1.638 -7.744 1.00 96.50 99 LYS A O 1
ATOM 766 N N . PHE A 1 100 ? -5.437 -0.734 -7.499 1.00 96.69 100 PHE A N 1
ATOM 767 C CA . PHE A 1 100 ? -4.802 -1.596 -8.489 1.00 96.69 100 PHE A CA 1
ATOM 768 C C . PHE A 1 100 ? -4.895 -3.075 -8.093 1.00 96.69 100 PHE A C 1
ATOM 770 O O . PHE A 1 100 ? -5.350 -3.893 -8.892 1.00 96.69 100 PHE A O 1
ATOM 777 N N . LEU A 1 101 ? -4.548 -3.408 -6.846 1.00 97.06 101 LEU A N 1
ATOM 778 C CA . LEU A 1 101 ? -4.705 -4.771 -6.332 1.00 97.06 101 LEU A CA 1
ATOM 779 C C . LEU A 1 101 ? -6.177 -5.191 -6.318 1.00 97.06 101 LEU A C 1
ATOM 781 O O . LEU A 1 101 ? -6.512 -6.276 -6.783 1.00 97.06 101 LEU A O 1
ATOM 785 N N . MET A 1 102 ? -7.076 -4.327 -5.851 1.00 96.06 102 MET A N 1
ATOM 786 C CA . MET A 1 102 ? -8.514 -4.602 -5.786 1.00 96.06 102 MET A CA 1
ATOM 787 C C . MET A 1 102 ? -9.091 -4.982 -7.157 1.00 96.06 102 MET A C 1
ATOM 789 O O . MET A 1 102 ? -9.915 -5.891 -7.253 1.00 96.06 102 MET A O 1
ATOM 793 N N . ARG A 1 103 ? -8.601 -4.363 -8.233 1.00 94.44 103 ARG A N 1
ATOM 794 C CA . ARG A 1 103 ? -9.096 -4.619 -9.586 1.00 94.44 103 ARG A CA 1
ATOM 795 C C . ARG A 1 103 ? -8.697 -5.982 -10.159 1.00 94.44 103 ARG A C 1
ATOM 797 O O . ARG A 1 103 ? -9.476 -6.557 -10.910 1.00 94.44 103 ARG A O 1
ATOM 804 N N . TYR A 1 104 ? -7.506 -6.489 -9.841 1.00 93.19 104 TYR A N 1
ATOM 805 C CA . TYR A 1 104 ? -6.907 -7.601 -10.598 1.00 93.19 104 TYR A CA 1
ATOM 806 C C . TYR A 1 104 ? -6.483 -8.810 -9.757 1.00 93.19 104 TYR A C 1
ATOM 808 O O . TYR A 1 104 ? -6.365 -9.913 -10.300 1.00 93.19 104 TYR A O 1
ATOM 816 N N . TYR A 1 105 ? -6.226 -8.611 -8.464 1.00 95.38 105 TYR A N 1
ATOM 817 C CA . TYR A 1 105 ? -5.747 -9.660 -7.567 1.00 95.38 105 TYR A CA 1
ATOM 818 C C . TYR A 1 105 ? -6.827 -10.716 -7.324 1.00 95.38 105 TYR A C 1
ATOM 820 O O . TYR A 1 105 ? -7.997 -10.401 -7.109 1.00 95.38 105 TYR A O 1
ATOM 828 N N . VAL A 1 106 ? -6.416 -11.974 -7.289 1.00 92.81 106 VAL A N 1
ATOM 829 C CA . VAL A 1 106 ? -7.213 -13.125 -6.874 1.00 92.81 106 VAL A CA 1
ATOM 830 C C . VAL A 1 106 ? -6.459 -13.835 -5.740 1.00 92.81 106 VAL A C 1
ATOM 832 O O . VAL A 1 106 ? -5.226 -13.859 -5.747 1.00 92.81 106 VAL A O 1
ATOM 835 N N . PRO A 1 107 ? -7.158 -14.394 -4.732 1.00 93.56 107 PRO A N 1
ATOM 836 C CA . PRO A 1 107 ? -6.503 -15.117 -3.648 1.00 93.56 107 PRO A CA 1
ATOM 837 C C . PRO A 1 107 ? -5.528 -16.188 -4.158 1.00 93.56 107 PRO A C 1
ATOM 839 O O . PRO A 1 107 ? -5.922 -17.082 -4.902 1.00 93.56 107 PRO A O 1
ATOM 842 N N . GLY A 1 108 ? -4.265 -16.090 -3.737 1.00 91.94 108 GLY A N 1
ATOM 843 C CA . GLY A 1 108 ? -3.184 -16.990 -4.157 1.00 91.94 108 GLY A CA 1
ATOM 844 C C . GLY A 1 108 ? -2.137 -16.336 -5.060 1.00 91.94 108 GLY A C 1
ATOM 845 O O . GLY A 1 108 ? -1.045 -16.882 -5.182 1.00 91.94 108 GLY A O 1
ATOM 846 N N . ASP A 1 109 ? -2.425 -15.160 -5.623 1.00 95.62 109 ASP A N 1
ATOM 847 C CA . ASP A 1 109 ? -1.450 -14.387 -6.395 1.00 95.62 109 ASP A CA 1
ATOM 848 C C . ASP A 1 109 ? -0.298 -13.871 -5.512 1.00 95.62 109 ASP A C 1
ATOM 850 O O . ASP A 1 109 ? -0.455 -13.647 -4.307 1.00 95.62 109 ASP A O 1
ATOM 854 N N . ASP A 1 110 ? 0.864 -13.634 -6.116 1.00 96.56 110 ASP A N 1
ATOM 855 C CA . ASP A 1 110 ? 2.058 -13.154 -5.421 1.00 96.56 110 ASP A CA 1
ATOM 856 C C . ASP A 1 110 ? 2.203 -11.632 -5.529 1.00 96.56 110 ASP A C 1
ATOM 858 O O . ASP A 1 110 ? 2.033 -11.058 -6.603 1.00 96.56 110 ASP A O 1
ATOM 862 N N . ILE A 1 111 ? 2.566 -10.968 -4.426 1.00 97.88 111 ILE A N 1
ATOM 863 C CA . ILE A 1 111 ? 2.683 -9.503 -4.352 1.00 97.88 111 ILE A CA 1
ATOM 864 C C . ILE A 1 111 ? 4.107 -9.090 -3.966 1.00 97.88 111 ILE A C 1
ATOM 866 O O . ILE A 1 111 ? 4.657 -9.575 -2.975 1.00 97.88 111 ILE A O 1
ATOM 870 N N . TYR A 1 112 ? 4.668 -8.147 -4.722 1.00 98.06 112 TYR A N 1
ATOM 871 C CA . TYR A 1 112 ? 6.007 -7.584 -4.566 1.00 98.06 112 TYR A CA 1
ATOM 872 C C . TYR A 1 112 ? 5.924 -6.064 -4.537 1.00 98.06 112 TYR A C 1
ATOM 874 O O . TYR A 1 112 ? 5.355 -5.456 -5.446 1.00 98.06 112 TYR A O 1
ATOM 882 N N . PHE A 1 113 ? 6.522 -5.443 -3.524 1.00 98.44 113 PHE A N 1
ATOM 883 C CA . PHE A 1 113 ? 6.591 -3.989 -3.406 1.00 98.44 113 PHE A CA 1
ATOM 884 C C . PHE A 1 113 ? 8.027 -3.491 -3.543 1.00 98.44 113 PHE A C 1
ATOM 886 O O . PHE A 1 113 ? 8.951 -4.054 -2.958 1.00 98.44 113 PHE A O 1
ATOM 893 N N . PHE A 1 114 ? 8.190 -2.381 -4.255 1.00 98.06 114 PHE A N 1
ATOM 894 C CA . PHE A 1 114 ? 9.421 -1.603 -4.298 1.00 98.06 114 PHE A CA 1
ATOM 895 C C . PHE A 1 114 ? 9.107 -0.151 -3.975 1.00 98.06 114 PHE A C 1
ATOM 897 O O . PHE A 1 114 ? 8.150 0.411 -4.505 1.00 98.06 114 PHE A O 1
ATOM 904 N N . GLY A 1 115 ? 9.906 0.462 -3.112 1.00 95.94 115 GLY A N 1
ATOM 905 C CA . GLY A 1 115 ? 9.710 1.843 -2.699 1.00 95.94 115 GLY A CA 1
ATOM 906 C C . GLY A 1 115 ? 11.027 2.586 -2.562 1.00 95.94 115 GLY A C 1
ATOM 907 O O . GLY A 1 115 ? 12.019 1.996 -2.142 1.00 95.94 115 GLY A O 1
ATOM 908 N N . PHE A 1 116 ? 11.037 3.878 -2.889 1.00 93.12 116 PHE A N 1
ATOM 909 C CA . PHE A 1 116 ? 12.159 4.774 -2.598 1.00 93.12 116 PHE A CA 1
ATOM 910 C C . PHE A 1 116 ? 11.689 6.007 -1.832 1.00 93.12 116 PHE A C 1
ATOM 912 O O . PHE A 1 116 ? 10.678 6.615 -2.191 1.00 93.12 116 PHE A O 1
ATOM 919 N N . SER A 1 117 ? 12.429 6.409 -0.795 1.00 89.38 117 SER A N 1
ATOM 920 C CA . SER A 1 117 ? 12.152 7.611 -0.015 1.00 89.38 117 SER A CA 1
ATOM 921 C C . SER A 1 117 ? 10.715 7.605 0.514 1.00 89.38 117 SER A C 1
ATOM 923 O O . SER A 1 117 ? 10.317 6.728 1.285 1.00 89.38 117 SER A O 1
ATOM 925 N N . ARG A 1 118 ? 9.902 8.557 0.066 1.00 87.00 118 ARG A N 1
ATOM 926 C CA . ARG A 1 118 ? 8.471 8.641 0.365 1.00 87.00 118 ARG A CA 1
ATOM 927 C C . ARG A 1 118 ? 7.660 7.466 -0.188 1.00 87.00 118 ARG A C 1
ATOM 929 O O . ARG A 1 118 ? 6.703 7.031 0.447 1.00 87.00 118 ARG A O 1
ATOM 936 N N . GLY A 1 119 ? 8.052 6.933 -1.340 1.00 91.56 119 GLY A N 1
ATOM 937 C CA . GLY A 1 119 ? 7.464 5.732 -1.924 1.00 91.56 119 GLY A CA 1
ATOM 938 C C . GLY A 1 119 ? 7.639 4.504 -1.031 1.00 91.56 119 GLY A C 1
ATOM 939 O O . GLY A 1 119 ? 6.717 3.703 -0.903 1.00 91.56 119 GLY A O 1
ATOM 940 N N . SER A 1 120 ? 8.759 4.406 -0.305 1.00 93.75 120 SER A N 1
ATOM 941 C CA . SER A 1 120 ? 8.955 3.358 0.706 1.00 93.75 120 SER A CA 1
ATOM 942 C C . SER A 1 120 ? 7.941 3.459 1.843 1.00 93.75 120 SER A C 1
ATOM 944 O O . SER A 1 120 ? 7.411 2.449 2.303 1.00 93.75 120 SER A O 1
ATOM 946 N N . TYR A 1 121 ? 7.623 4.682 2.269 1.00 91.31 121 TYR A N 1
ATOM 947 C CA . TYR A 1 121 ? 6.610 4.927 3.292 1.00 91.31 121 TYR A CA 1
ATOM 948 C C . TYR A 1 121 ? 5.200 4.547 2.801 1.00 91.31 121 TYR A C 1
ATOM 950 O O . TYR A 1 121 ? 4.450 3.892 3.525 1.00 91.31 121 TYR A O 1
ATOM 958 N N . ILE A 1 122 ? 4.872 4.867 1.541 1.00 93.56 122 ILE A N 1
ATOM 959 C CA . ILE A 1 122 ? 3.619 4.460 0.878 1.00 93.56 122 ILE A CA 1
ATOM 960 C C . ILE A 1 122 ? 3.501 2.931 0.824 1.00 93.56 122 ILE A C 1
ATOM 962 O O . ILE A 1 122 ? 2.477 2.386 1.235 1.00 93.56 122 ILE A O 1
ATOM 966 N N . ALA A 1 123 ? 4.549 2.236 0.370 1.00 96.12 123 ALA A N 1
ATOM 967 C CA . ALA A 1 123 ? 4.570 0.777 0.265 1.00 96.12 123 ALA A CA 1
ATOM 968 C C . ALA A 1 123 ? 4.291 0.097 1.616 1.00 96.12 123 ALA A C 1
ATOM 970 O O . ALA A 1 123 ? 3.519 -0.860 1.689 1.00 96.12 123 ALA A O 1
ATOM 971 N N . ARG A 1 124 ? 4.870 0.629 2.702 1.00 95.38 124 ARG A N 1
ATOM 972 C CA . ARG A 1 124 ? 4.640 0.129 4.065 1.00 95.38 124 ARG A CA 1
ATOM 973 C C . ARG A 1 124 ? 3.205 0.349 4.531 1.00 95.38 124 ARG A C 1
ATOM 975 O O . ARG A 1 124 ? 2.598 -0.584 5.043 1.00 95.38 124 ARG A O 1
ATOM 982 N N . PHE A 1 125 ? 2.645 1.540 4.320 1.00 94.94 125 PHE A N 1
ATOM 983 C CA . PHE A 1 125 ? 1.251 1.821 4.684 1.00 94.94 125 PHE A CA 1
ATOM 984 C C . PHE A 1 125 ? 0.265 0.973 3.890 1.00 94.94 125 PHE A C 1
ATOM 986 O O . PHE A 1 125 ? -0.723 0.509 4.450 1.00 94.94 125 PHE A O 1
ATOM 993 N N . LEU A 1 126 ? 0.536 0.743 2.603 1.00 97.00 126 LEU A N 1
ATOM 994 C CA . LEU A 1 126 ? -0.272 -0.166 1.804 1.00 97.00 126 LEU A CA 1
ATOM 995 C C . LEU A 1 126 ? -0.195 -1.591 2.360 1.00 97.00 126 LEU A C 1
ATOM 997 O O . LEU A 1 126 ? -1.230 -2.223 2.531 1.00 97.00 126 LEU A O 1
ATOM 1001 N N . ALA A 1 127 ? 1.002 -2.079 2.690 1.00 97.00 127 ALA A N 1
ATOM 1002 C CA . ALA A 1 127 ? 1.179 -3.404 3.276 1.00 97.00 127 ALA A CA 1
ATOM 1003 C C . ALA A 1 127 ? 0.421 -3.574 4.599 1.00 97.00 127 ALA A C 1
ATOM 1005 O O . ALA A 1 127 ? -0.279 -4.565 4.785 1.00 97.00 127 ALA A O 1
ATOM 1006 N N . GLU A 1 128 ? 0.514 -2.591 5.492 1.00 95.38 128 GLU A N 1
ATOM 1007 C CA . GLU A 1 128 ? -0.229 -2.591 6.752 1.00 95.38 128 GLU A CA 1
ATOM 1008 C C . GLU A 1 128 ? -1.740 -2.504 6.508 1.00 95.38 128 GLU A C 1
ATOM 1010 O O . GLU A 1 128 ? -2.504 -3.247 7.112 1.00 95.38 128 GLU A O 1
ATOM 1015 N N . MET A 1 129 ? -2.198 -1.653 5.587 1.00 95.44 129 MET A N 1
ATOM 1016 C CA . MET A 1 129 ? -3.621 -1.556 5.261 1.00 95.44 129 MET A CA 1
ATOM 1017 C C . MET A 1 129 ? -4.166 -2.892 4.742 1.00 95.44 129 MET A C 1
ATOM 1019 O O . MET A 1 129 ? -5.238 -3.312 5.169 1.00 95.44 129 MET A O 1
A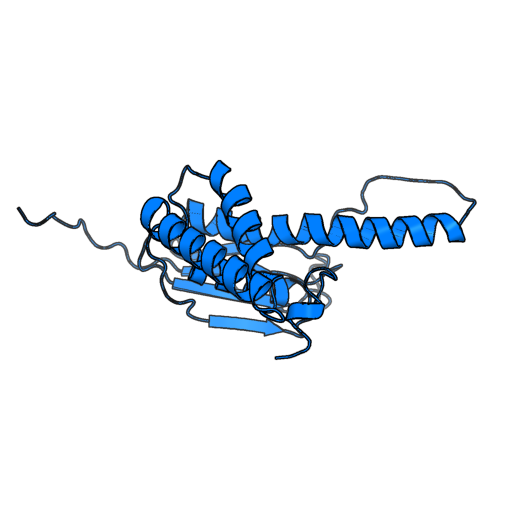TOM 1023 N N . LEU A 1 130 ? -3.423 -3.586 3.877 1.00 96.56 130 LEU A N 1
ATOM 1024 C CA . LEU A 1 130 ? -3.775 -4.928 3.410 1.00 96.56 130 LEU A CA 1
ATOM 1025 C C . LEU A 1 130 ? -3.843 -5.945 4.559 1.00 96.56 130 LEU A C 1
ATOM 1027 O O . LEU A 1 130 ? -4.727 -6.798 4.560 1.00 96.56 130 LEU A O 1
ATOM 1031 N N . ASP A 1 131 ? -2.952 -5.842 5.545 1.00 94.06 131 ASP A N 1
ATOM 1032 C CA . ASP A 1 131 ? -2.927 -6.743 6.698 1.00 94.06 131 ASP A CA 1
ATOM 1033 C C . ASP A 1 131 ? -4.066 -6.469 7.694 1.00 94.06 131 ASP A C 1
ATOM 1035 O O . ASP A 1 131 ? -4.701 -7.397 8.182 1.00 94.06 131 ASP A O 1
ATOM 1039 N N . TYR A 1 132 ? -4.413 -5.212 7.972 1.00 93.19 132 TYR A N 1
ATOM 1040 C CA . TYR A 1 132 ? -5.469 -4.900 8.946 1.00 93.19 132 TYR A CA 1
ATOM 1041 C C . TYR A 1 132 ? -6.877 -4.899 8.340 1.00 93.19 132 TYR A C 1
ATOM 1043 O O . TYR A 1 132 ? -7.814 -5.396 8.962 1.00 93.19 132 TYR A O 1
ATOM 1051 N N . ILE A 1 133 ? -7.040 -4.354 7.132 1.00 94.75 133 ILE A N 1
ATOM 1052 C CA . ILE A 1 133 ? -8.343 -4.199 6.466 1.00 94.75 133 ILE A CA 1
ATOM 1053 C C . ILE A 1 133 ? -8.638 -5.360 5.507 1.00 94.75 133 ILE A C 1
ATOM 1055 O O . ILE A 1 133 ? -9.800 -5.638 5.208 1.00 94.75 133 ILE A O 1
ATOM 1059 N N . GLY A 1 134 ? -7.614 -6.055 5.010 1.00 95.38 134 GLY A N 1
ATOM 1060 C CA . GLY A 1 134 ? -7.760 -6.948 3.862 1.00 95.38 134 GLY A CA 1
ATOM 1061 C C . GLY A 1 134 ? -7.872 -6.176 2.546 1.00 95.38 134 GLY A C 1
ATOM 1062 O O . GLY A 1 134 ? -7.680 -4.956 2.495 1.00 95.38 134 GLY A O 1
ATOM 1063 N N . LEU A 1 135 ? -8.188 -6.895 1.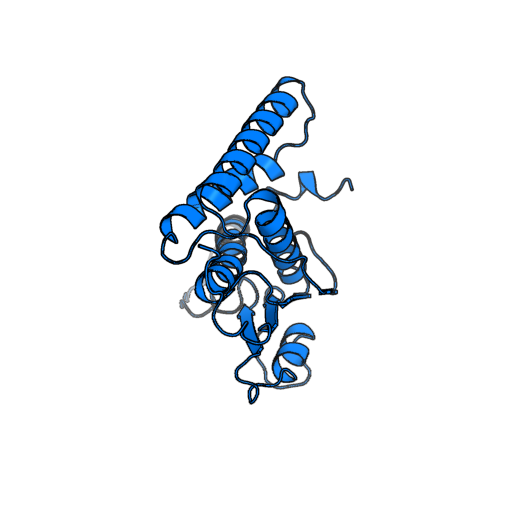470 1.00 97.06 135 LEU A N 1
ATOM 1064 C CA . LEU A 1 135 ? -8.427 -6.315 0.152 1.00 97.06 135 LEU A CA 1
ATOM 1065 C C . LEU A 1 135 ? -9.919 -6.355 -0.167 1.00 97.06 135 LEU A C 1
ATOM 1067 O O . LEU A 1 135 ? -10.477 -7.442 -0.265 1.00 97.06 135 LEU A O 1
ATOM 1071 N N . LEU A 1 136 ? -10.547 -5.195 -0.340 1.00 96.62 136 LEU A N 1
ATOM 1072 C CA . LEU A 1 136 ? -11.961 -5.095 -0.693 1.00 96.62 136 LEU A CA 1
ATOM 1073 C C . LEU A 1 136 ? -12.281 -5.877 -1.973 1.00 96.62 136 LEU A C 1
ATOM 1075 O O . LEU A 1 136 ? -11.455 -5.973 -2.887 1.00 96.62 136 LEU A O 1
ATOM 1079 N N . GLU A 1 137 ? -13.489 -6.428 -2.040 1.00 93.31 137 GLU A N 1
ATOM 1080 C CA . GLU A 1 137 ? -13.989 -7.055 -3.262 1.00 93.31 137 GLU A CA 1
ATOM 1081 C C . GLU A 1 137 ? -14.107 -6.045 -4.410 1.00 93.31 137 GLU A C 1
ATOM 1083 O O . GLU A 1 137 ? -14.452 -4.881 -4.199 1.00 93.31 137 GLU A O 1
ATOM 1088 N N . ALA A 1 138 ? -13.817 -6.498 -5.634 1.00 90.38 138 ALA A N 1
ATOM 1089 C CA . ALA A 1 138 ? -13.898 -5.674 -6.839 1.00 90.38 138 ALA A CA 1
ATOM 1090 C C . ALA A 1 138 ? -15.310 -5.070 -7.003 1.00 90.38 138 ALA A C 1
ATOM 1092 O O . ALA A 1 138 ? -16.298 -5.773 -6.815 1.00 90.38 138 ALA A O 1
ATOM 1093 N N . GLY A 1 139 ? -15.403 -3.784 -7.361 1.00 90.00 139 GLY A N 1
ATOM 1094 C CA . GLY A 1 139 ? -16.675 -3.053 -7.486 1.00 90.00 139 GLY A CA 1
ATOM 1095 C C . GLY A 1 139 ? -17.109 -2.266 -6.241 1.00 90.00 139 GLY A C 1
ATOM 1096 O O . GLY A 1 139 ? -18.017 -1.445 -6.323 1.00 90.00 139 GLY A O 1
ATOM 1097 N N . ASN A 1 140 ? -16.448 -2.461 -5.094 1.00 94.19 140 ASN A N 1
ATOM 1098 C CA . ASN A 1 140 ? -16.696 -1.695 -3.866 1.00 94.19 140 ASN A CA 1
ATOM 1099 C C . ASN A 1 140 ? -15.734 -0.497 -3.692 1.00 94.19 140 ASN A C 1
ATOM 1101 O O . ASN A 1 140 ? -15.310 -0.191 -2.573 1.00 94.19 140 ASN A O 1
ATOM 1105 N N . GLU A 1 141 ? -15.331 0.187 -4.774 1.00 92.50 141 GLU A N 1
ATOM 1106 C CA . GLU A 1 141 ? -14.291 1.232 -4.711 1.00 92.50 141 GLU A CA 1
ATOM 1107 C C . GLU A 1 141 ? -14.662 2.409 -3.794 1.00 92.50 141 GLU A C 1
ATOM 1109 O O . GLU A 1 141 ? -13.777 3.048 -3.212 1.00 92.50 141 GLU A O 1
ATOM 1114 N N . GLU A 1 142 ? -15.957 2.679 -3.624 1.00 92.44 142 GLU A N 1
ATOM 1115 C CA . GLU A 1 142 ? -16.470 3.734 -2.744 1.00 92.44 142 GLU A CA 1
ATOM 1116 C C . GLU A 1 142 ? -16.099 3.501 -1.269 1.00 92.44 142 GLU A C 1
ATOM 1118 O O . GLU A 1 142 ? -15.864 4.450 -0.511 1.00 92.44 142 GLU A O 1
ATOM 1123 N N . LEU A 1 143 ? -15.934 2.236 -0.864 1.00 94.81 143 LEU A N 1
ATOM 1124 C CA . LEU A 1 143 ? -15.548 1.869 0.499 1.00 94.81 143 LEU A CA 1
ATOM 1125 C C . LEU A 1 143 ? -14.064 2.120 0.794 1.00 94.81 143 LEU A C 1
ATOM 1127 O O . LEU A 1 143 ? -13.682 2.212 1.963 1.00 94.81 143 LEU A O 1
ATOM 1131 N N . ILE A 1 144 ? -13.218 2.308 -0.224 1.00 94.88 144 ILE A N 1
ATOM 1132 C CA . ILE A 1 144 ? -11.768 2.496 -0.041 1.00 94.88 144 ILE A CA 1
ATOM 1133 C C . ILE A 1 144 ? -11.476 3.743 0.799 1.00 94.88 144 ILE A C 1
ATOM 1135 O O . ILE A 1 144 ? -10.617 3.717 1.682 1.00 94.88 144 ILE A O 1
ATOM 1139 N N . ARG A 1 145 ? -12.218 4.838 0.579 1.00 92.88 145 ARG A N 1
ATOM 1140 C CA . ARG A 1 145 ? -12.042 6.073 1.364 1.00 92.88 145 ARG A CA 1
ATOM 1141 C C . ARG A 1 145 ? -12.413 5.869 2.831 1.00 92.88 145 ARG A C 1
ATOM 1143 O O . ARG A 1 145 ? -11.773 6.454 3.705 1.00 92.88 145 ARG A O 1
ATOM 1150 N N . LEU A 1 146 ? -13.446 5.071 3.102 1.00 93.88 146 LEU A N 1
ATOM 1151 C CA . LEU A 1 146 ? -13.861 4.732 4.461 1.00 93.88 146 LEU A CA 1
ATOM 1152 C C . LEU A 1 146 ? -12.810 3.848 5.141 1.00 93.88 146 LEU A C 1
ATOM 1154 O O . LEU A 1 146 ? -12.354 4.185 6.234 1.00 93.88 146 LEU A O 1
ATOM 1158 N N . ALA A 1 147 ? -12.368 2.791 4.457 1.00 94.81 147 ALA A N 1
ATOM 1159 C CA . ALA A 1 147 ? -11.299 1.904 4.902 1.00 94.81 147 ALA A CA 1
ATOM 1160 C C . ALA A 1 147 ? -10.027 2.684 5.266 1.00 94.81 147 ALA A C 1
ATOM 1162 O O . ALA A 1 147 ? -9.518 2.563 6.382 1.00 94.81 147 ALA A O 1
ATOM 1163 N N . TRP A 1 148 ? -9.568 3.559 4.364 1.00 94.19 148 TRP A N 1
ATOM 1164 C CA . TRP A 1 148 ? -8.410 4.415 4.600 1.00 94.19 148 TRP A CA 1
ATOM 1165 C C . TRP A 1 148 ? -8.602 5.330 5.811 1.00 94.19 148 TRP A C 1
ATOM 1167 O O . TRP A 1 148 ? -7.729 5.399 6.674 1.00 94.19 148 TRP A O 1
ATOM 1177 N N . LYS A 1 149 ? -9.741 6.029 5.913 1.00 92.94 149 LYS A N 1
ATOM 1178 C CA . LYS A 1 149 ? -10.009 6.939 7.038 1.00 92.94 149 LYS A CA 1
ATOM 1179 C C . LYS A 1 149 ? -9.955 6.212 8.379 1.00 92.94 149 LYS A C 1
ATOM 1181 O O . LYS A 1 149 ? -9.401 6.759 9.333 1.00 92.94 149 LYS A O 1
ATOM 1186 N N . THR A 1 150 ? -10.524 5.013 8.461 1.00 93.81 150 THR A N 1
ATOM 1187 C CA . THR A 1 150 ? -10.507 4.205 9.683 1.00 93.81 150 THR A CA 1
ATOM 1188 C C . THR A 1 150 ? -9.095 3.728 10.011 1.00 93.81 150 THR A C 1
ATOM 1190 O O . THR A 1 150 ? -8.633 3.951 11.131 1.00 93.81 150 THR A O 1
ATOM 1193 N N . PHE A 1 151 ? -8.384 3.164 9.031 1.00 94.94 151 PHE A N 1
ATOM 1194 C CA . PHE A 1 151 ? -7.001 2.715 9.193 1.00 94.94 151 PHE A CA 1
ATOM 1195 C C . PHE A 1 151 ? -6.070 3.861 9.620 1.00 94.94 151 PHE A C 1
ATOM 1197 O O . PHE A 1 151 ? -5.351 3.749 10.610 1.00 94.94 151 PHE A O 1
ATOM 1204 N N . ALA A 1 152 ? -6.147 5.013 8.950 1.00 91.81 152 ALA A N 1
ATOM 1205 C CA . ALA A 1 152 ? -5.349 6.192 9.271 1.00 91.81 152 ALA A CA 1
ATOM 1206 C C . ALA A 1 152 ? -5.630 6.726 10.686 1.00 91.81 152 ALA A C 1
ATOM 1208 O O . ALA A 1 152 ? -4.696 7.103 11.394 1.00 91.81 152 ALA A O 1
ATOM 1209 N N . LYS A 1 153 ? -6.903 6.746 11.117 1.00 91.44 153 LYS A N 1
ATOM 1210 C CA . LYS A 1 153 ? -7.274 7.116 12.494 1.00 91.44 153 LYS A CA 1
ATOM 1211 C C . LYS A 1 153 ? -6.680 6.145 13.508 1.00 91.44 153 LYS A C 1
ATOM 1213 O O . LYS A 1 153 ? -6.156 6.594 14.519 1.00 91.44 153 LYS A O 1
ATOM 1218 N N . TRP A 1 154 ? -6.751 4.842 13.243 1.00 93.00 154 TRP A N 1
ATOM 1219 C CA . TRP A 1 154 ? -6.174 3.825 14.119 1.00 93.00 154 TRP A CA 1
ATOM 1220 C C . TRP A 1 154 ? -4.650 3.962 14.223 1.00 93.00 154 TRP A C 1
ATOM 1222 O O . TRP A 1 154 ? -4.112 3.951 15.330 1.00 93.00 154 TRP A O 1
ATOM 1232 N N . GLN A 1 155 ? -3.970 4.181 13.094 1.00 89.81 155 GLN A N 1
ATOM 1233 C CA . GLN A 1 155 ? -2.510 4.266 13.038 1.00 89.81 155 GLN A CA 1
ATOM 1234 C C . GLN A 1 155 ? -1.949 5.523 13.726 1.00 89.81 155 GLN A C 1
ATOM 1236 O O . GLN A 1 155 ? -0.828 5.524 14.225 1.00 89.81 155 GLN A O 1
ATOM 1241 N N . GLN A 1 156 ? -2.736 6.600 13.800 1.00 86.88 156 GLN A N 1
ATOM 1242 C CA . GLN A 1 156 ? -2.360 7.829 14.514 1.00 86.88 156 GLN A CA 1
ATOM 1243 C C . GLN A 1 156 ? -2.445 7.702 16.038 1.00 86.88 156 GLN A C 1
ATOM 1245 O O . GLN A 1 156 ? -1.862 8.521 16.748 1.00 86.88 156 GLN A O 1
ATOM 1250 N N . ARG A 1 157 ? -3.172 6.704 16.554 1.00 85.94 157 ARG A N 1
ATOM 1251 C CA . ARG A 1 157 ? -3.328 6.501 17.998 1.00 85.94 157 ARG A CA 1
ATOM 1252 C C . ARG A 1 157 ? -2.124 5.773 18.573 1.00 85.94 157 ARG A C 1
ATOM 1254 O O . ARG A 1 157 ? -1.703 4.732 18.063 1.00 85.94 157 ARG A O 1
ATOM 1261 N N . ARG A 1 158 ? -1.600 6.286 19.684 1.00 73.69 158 ARG A N 1
ATOM 1262 C CA . ARG A 1 158 ? -0.370 5.785 20.317 1.00 73.69 158 ARG A CA 1
ATOM 1263 C C . ARG A 1 158 ? -0.641 4.869 21.512 1.00 73.69 158 ARG A C 1
ATOM 1265 O O . ARG A 1 158 ? 0.262 4.167 21.942 1.00 73.69 158 ARG A O 1
ATOM 1272 N N . GLY A 1 159 ? -1.869 4.852 22.025 1.00 79.62 159 GLY A N 1
ATOM 1273 C CA . GLY A 1 159 ? -2.222 4.156 23.258 1.00 79.62 159 GLY A CA 1
ATOM 1274 C C . GLY A 1 159 ? -1.628 4.825 24.502 1.00 79.62 159 GLY A C 1
ATOM 1275 O O . GLY A 1 159 ? -1.318 4.136 25.468 1.00 79.62 159 GLY A O 1
ATOM 1276 N N . GLN A 1 160 ? -1.424 6.147 24.473 1.00 80.00 160 GLN A N 1
ATOM 1277 C CA . GLN A 1 160 ? -0.751 6.879 25.561 1.00 80.00 160 GLN A CA 1
ATOM 1278 C C . GLN A 1 160 ? -1.638 7.114 26.790 1.00 80.00 160 GLN A C 1
ATOM 1280 O O . GLN A 1 160 ? -1.121 7.341 27.879 1.00 80.00 160 GLN A O 1
ATOM 1285 N N . SER A 1 161 ? -2.960 7.057 26.632 1.00 88.94 161 SER A N 1
ATOM 1286 C CA . SER A 1 161 ? -3.924 7.142 27.729 1.00 88.94 161 SER A CA 1
ATOM 1287 C C . SER A 1 161 ? -4.892 5.963 27.682 1.00 88.94 161 SER A C 1
ATOM 1289 O O . SER A 1 161 ? -5.078 5.352 26.627 1.00 88.94 161 SER A O 1
ATOM 1291 N N . ASN A 1 162 ? -5.558 5.672 28.804 1.00 87.31 162 ASN A N 1
ATOM 1292 C CA . ASN A 1 162 ? -6.580 4.620 28.869 1.00 87.31 162 ASN A CA 1
ATOM 1293 C C . ASN A 1 162 ? -7.699 4.852 27.841 1.00 87.31 162 ASN A C 1
ATOM 1295 O O . ASN A 1 162 ? -8.120 3.924 27.157 1.00 87.31 162 ASN A O 1
ATOM 1299 N N . GLN A 1 163 ? -8.116 6.108 27.663 1.00 89.06 163 GLN A N 1
ATOM 1300 C CA . GLN A 1 163 ? -9.106 6.474 26.651 1.00 89.06 163 GLN A CA 1
ATOM 1301 C C . GLN A 1 163 ? -8.585 6.239 25.222 1.00 89.06 163 GLN A C 1
ATOM 1303 O O . GLN A 1 163 ? -9.323 5.750 24.370 1.00 89.06 163 GLN A O 1
ATOM 1308 N N . ASP A 1 164 ? -7.314 6.551 24.942 1.00 88.19 164 ASP A N 1
ATOM 1309 C CA . ASP A 1 164 ? -6.718 6.327 23.618 1.00 88.19 164 ASP A CA 1
ATOM 1310 C C . ASP A 1 164 ? -6.553 4.830 23.306 1.00 88.19 164 ASP A C 1
ATOM 1312 O O . ASP A 1 164 ? -6.806 4.405 22.179 1.00 88.19 164 ASP A O 1
ATOM 1316 N N . GLN A 1 165 ? -6.189 4.023 24.308 1.00 89.25 165 GLN A N 1
ATOM 1317 C CA . GLN A 1 165 ? -6.138 2.558 24.222 1.00 89.25 165 GLN A CA 1
ATOM 1318 C C . GLN A 1 165 ? -7.512 1.974 23.875 1.00 89.25 165 GLN A C 1
ATOM 1320 O O . GLN A 1 165 ? -7.634 1.156 22.959 1.00 89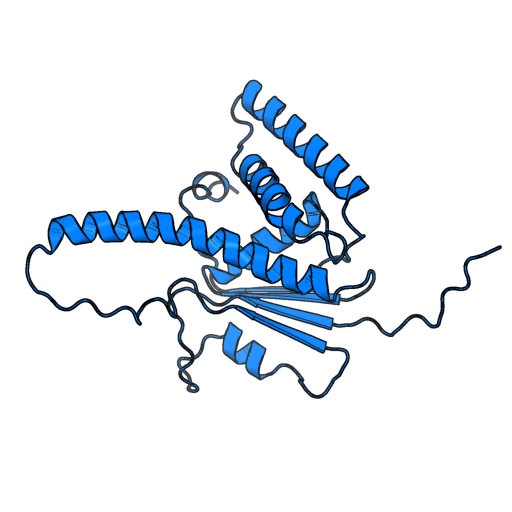.25 165 GLN A O 1
ATOM 1325 N N . GLU A 1 166 ? -8.561 2.423 24.564 1.00 92.94 166 GLU A N 1
ATOM 1326 C CA . GLU A 1 166 ? -9.918 1.936 24.339 1.00 92.94 166 GLU A CA 1
ATOM 1327 C C . GLU A 1 166 ? -10.449 2.322 22.953 1.00 92.94 166 GLU A C 1
ATOM 1329 O O . GLU A 1 166 ? -10.964 1.473 22.223 1.00 92.94 166 GLU A O 1
ATOM 1334 N N . GLU A 1 167 ? -10.240 3.567 22.524 1.00 92.75 167 GLU A N 1
ATOM 1335 C CA . GLU A 1 167 ? -10.594 4.003 21.172 1.00 92.75 167 GLU A CA 1
ATOM 1336 C C . GLU A 1 167 ? -9.791 3.264 20.090 1.00 92.75 167 GLU A C 1
ATOM 1338 O O . GLU A 1 167 ? -10.342 2.879 19.054 1.00 92.75 167 GLU A O 1
ATOM 1343 N N . LYS A 1 168 ? -8.499 3.003 20.325 1.00 92.62 168 LYS A N 1
ATOM 1344 C CA . LYS A 1 168 ? -7.672 2.202 19.413 1.00 92.62 168 LYS A CA 1
ATOM 1345 C C . LYS A 1 168 ? -8.195 0.767 19.303 1.00 92.62 168 LYS A C 1
ATOM 1347 O O . LYS A 1 168 ? -8.259 0.237 18.193 1.00 92.62 168 LYS A O 1
ATOM 1352 N N . LYS A 1 169 ? -8.637 0.165 20.412 1.00 94.19 169 LYS A N 1
ATOM 1353 C CA . LYS A 1 169 ? -9.265 -1.166 20.433 1.00 94.19 169 LYS A CA 1
ATOM 1354 C C . LYS A 1 169 ? -10.604 -1.184 19.690 1.00 94.19 169 LYS A C 1
ATOM 1356 O O . LYS A 1 169 ? -10.839 -2.099 18.904 1.00 94.19 169 LYS A O 1
ATOM 1361 N N . LYS A 1 170 ? -11.455 -0.167 19.869 1.00 95.38 170 LYS A N 1
ATOM 1362 C CA . LYS A 1 170 ? -12.721 -0.032 19.121 1.00 95.38 170 LYS A CA 1
ATOM 1363 C C . LYS A 1 170 ? -12.479 0.045 17.615 1.00 95.38 170 LYS A C 1
ATOM 1365 O O . LYS A 1 170 ? -13.114 -0.684 16.858 1.00 95.38 170 LYS A O 1
ATOM 1370 N N . LEU A 1 171 ? -11.530 0.880 17.186 1.00 95.50 171 LEU A N 1
ATOM 1371 C CA . LEU A 1 171 ? -11.154 0.990 15.775 1.00 95.50 171 LEU A CA 1
ATOM 1372 C C . LEU A 1 171 ? -10.596 -0.329 15.234 1.00 95.50 171 LEU A C 1
ATOM 1374 O O . LEU A 1 171 ? -10.964 -0.729 14.136 1.00 95.50 171 LEU A O 1
ATOM 1378 N N . PHE A 1 172 ? -9.764 -1.030 16.005 1.00 95.06 172 PHE A N 1
ATOM 1379 C CA . PHE A 1 172 ? -9.256 -2.347 15.621 1.00 95.06 172 PHE A CA 1
ATOM 1380 C C . PHE A 1 172 ? -10.384 -3.372 15.429 1.00 95.06 172 PHE A C 1
ATOM 1382 O O . PHE A 1 172 ? -10.432 -4.041 14.399 1.00 95.06 172 PHE A O 1
ATOM 1389 N N . ASN A 1 173 ? -11.334 -3.443 16.364 1.00 96.62 173 ASN A N 1
ATOM 1390 C CA . ASN A 1 173 ? -12.491 -4.334 16.251 1.00 96.62 173 ASN A CA 1
ATOM 1391 C C . ASN A 1 173 ? -13.362 -3.989 15.036 1.00 96.62 173 ASN A C 1
ATOM 1393 O O . ASN A 1 173 ? -13.794 -4.888 14.319 1.00 96.62 173 ASN A O 1
ATOM 1397 N N . TYR A 1 174 ? -13.572 -2.696 14.769 1.00 96.06 174 TYR A N 1
ATOM 1398 C CA . TYR A 1 174 ? -14.265 -2.249 13.563 1.00 96.06 174 TYR A CA 1
ATOM 1399 C C . TYR A 1 174 ? -13.525 -2.700 12.298 1.00 96.06 174 TYR A C 1
ATOM 1401 O O . TYR A 1 174 ? -14.152 -3.228 11.388 1.00 96.06 174 TYR A O 1
ATOM 1409 N N . MET A 1 175 ? -12.200 -2.522 12.229 1.00 95.75 175 MET A N 1
ATOM 1410 C CA . MET A 1 175 ? -11.399 -2.951 11.076 1.00 95.75 175 MET A CA 1
ATOM 1411 C C . MET A 1 175 ? -11.471 -4.464 10.863 1.00 95.75 175 MET A C 1
ATOM 1413 O O . MET A 1 175 ? -11.588 -4.903 9.723 1.00 95.75 175 MET A O 1
ATOM 1417 N N . LYS A 1 176 ? -11.469 -5.252 11.945 1.00 96.00 176 LYS A N 1
ATOM 1418 C CA . LYS A 1 176 ? -11.633 -6.707 11.880 1.00 96.00 176 LYS A CA 1
ATOM 1419 C C . LYS A 1 176 ? -12.992 -7.095 11.288 1.00 96.00 176 LYS A C 1
ATOM 1421 O O . LYS A 1 176 ? -13.029 -7.846 10.321 1.00 96.00 176 LYS A O 1
ATOM 1426 N N . ALA A 1 177 ? -14.083 -6.528 11.806 1.00 96.12 177 ALA A N 1
ATOM 1427 C CA . ALA A 1 177 ? -15.425 -6.774 11.274 1.00 96.12 177 ALA A CA 1
ATOM 1428 C C . ALA A 1 177 ? -15.552 -6.309 9.812 1.00 96.12 177 ALA A C 1
ATOM 1430 O O . ALA A 1 177 ? -16.130 -6.999 8.976 1.00 96.12 177 ALA A O 1
ATOM 1431 N N . PHE A 1 178 ? -14.959 -5.160 9.480 1.00 94.56 178 PHE A N 1
ATOM 1432 C CA . PHE A 1 178 ? -14.920 -4.632 8.120 1.00 94.56 178 PHE A CA 1
ATOM 1433 C C . PHE A 1 178 ? -14.186 -5.585 7.165 1.00 94.56 178 PHE A C 1
ATOM 1435 O O . PHE A 1 178 ? -14.690 -5.863 6.078 1.00 94.56 178 PHE A O 1
ATOM 1442 N N . ARG A 1 179 ? -13.039 -6.133 7.589 1.00 95.25 179 ARG A N 1
ATOM 1443 C CA . ARG A 1 179 ? -12.286 -7.150 6.844 1.00 95.25 179 ARG A CA 1
ATOM 1444 C C . ARG A 1 179 ? -13.113 -8.413 6.617 1.00 95.25 179 ARG A C 1
ATOM 1446 O O . ARG A 1 179 ? -13.138 -8.915 5.503 1.00 95.25 179 ARG A O 1
ATOM 1453 N N . GLU A 1 180 ? -13.777 -8.917 7.652 1.00 95.00 180 GLU A N 1
ATOM 1454 C CA . GLU A 1 180 ? -14.609 -10.126 7.569 1.00 95.00 180 GLU A CA 1
ATOM 1455 C C . GLU A 1 180 ? -15.837 -9.940 6.664 1.00 95.00 180 GLU A C 1
ATOM 1457 O O . GLU A 1 180 ? -16.302 -10.904 6.066 1.00 95.00 180 GLU A O 1
ATOM 1462 N N . THR A 1 181 ? -16.345 -8.709 6.546 1.00 95.44 181 THR A N 1
ATOM 1463 C CA . THR A 1 181 ? -17.578 -8.415 5.799 1.00 95.44 181 THR A CA 1
ATOM 1464 C C . THR A 1 181 ? -17.328 -8.092 4.326 1.00 95.44 181 THR A C 1
ATOM 1466 O O . THR A 1 181 ? -18.102 -8.514 3.475 1.00 95.44 181 THR A O 1
ATOM 1469 N N . PHE A 1 182 ? -16.288 -7.308 4.016 1.00 95.62 182 PHE A N 1
ATOM 1470 C CA . PHE A 1 182 ? -16.135 -6.684 2.691 1.00 95.62 182 PHE A CA 1
ATOM 1471 C C . PHE A 1 182 ? -14.855 -7.074 1.944 1.00 95.62 182 PHE A C 1
ATOM 1473 O O . PHE A 1 182 ? -14.677 -6.663 0.792 1.00 95.62 182 PHE A O 1
ATOM 1480 N N . SER A 1 183 ? -13.938 -7.801 2.588 1.00 95.31 183 SER A N 1
ATOM 1481 C CA . SER A 1 183 ? -12.613 -8.077 2.034 1.00 95.31 183 SER A CA 1
ATOM 1482 C C . SER A 1 183 ? -12.413 -9.550 1.700 1.00 95.31 183 SER A C 1
ATOM 1484 O O . SER A 1 183 ? -12.774 -10.445 2.459 1.00 95.31 183 SER A O 1
ATOM 1486 N N . ARG A 1 184 ? -11.712 -9.802 0.594 1.00 93.31 184 ARG A N 1
ATOM 1487 C CA . ARG A 1 184 ? -11.217 -11.132 0.230 1.00 93.31 184 ARG A CA 1
ATOM 1488 C C . ARG A 1 184 ? -9.857 -11.429 0.879 1.00 93.31 184 ARG A C 1
ATOM 1490 O O . ARG A 1 184 ? -9.100 -10.496 1.184 1.00 93.31 184 ARG A O 1
ATOM 1497 N N . PRO A 1 185 ? -9.498 -12.716 1.057 1.00 89.38 185 PRO A N 1
ATOM 1498 C CA . PRO A 1 185 ? -8.195 -13.105 1.583 1.00 89.38 185 PRO A CA 1
ATOM 1499 C C . PRO A 1 185 ? -7.048 -12.594 0.710 1.00 89.38 185 PRO A C 1
ATOM 1501 O O . PRO A 1 185 ? -7.092 -12.696 -0.518 1.00 89.38 185 PRO A O 1
ATOM 1504 N N . ILE A 1 186 ? -5.994 -12.097 1.353 1.00 91.94 186 ILE A N 1
ATOM 1505 C CA . ILE A 1 186 ? -4.762 -11.684 0.685 1.00 91.94 186 ILE A CA 1
ATOM 1506 C C . ILE A 1 186 ? -3.590 -12.556 1.130 1.00 91.94 186 ILE A C 1
ATOM 1508 O O . ILE A 1 186 ? -3.485 -12.924 2.301 1.00 91.94 186 ILE A O 1
ATOM 1512 N N . SER A 1 187 ? -2.734 -12.912 0.179 1.00 90.56 187 SER A N 1
ATOM 1513 C CA . SER A 1 187 ? -1.492 -13.627 0.421 1.00 90.56 187 SER A CA 1
ATOM 1514 C C . SER A 1 187 ? -0.486 -12.716 1.124 1.00 90.56 187 SER A C 1
ATOM 1516 O O . SER A 1 187 ? -0.559 -11.484 1.081 1.00 90.56 187 SER A O 1
ATOM 1518 N N . ARG A 1 188 ? 0.488 -13.330 1.795 1.00 91.69 188 ARG A N 1
ATOM 1519 C CA . ARG A 1 188 ? 1.604 -12.581 2.366 1.00 91.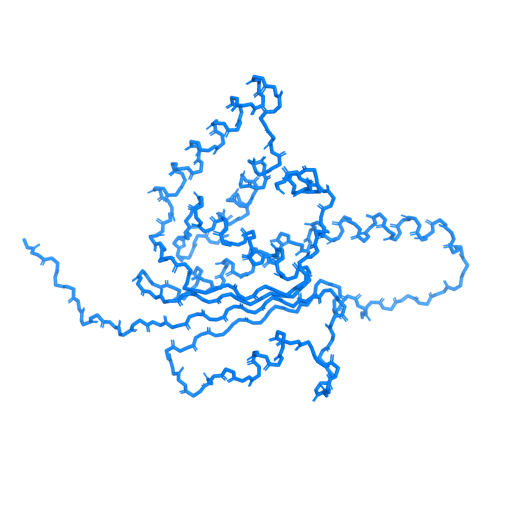69 188 ARG A CA 1
ATOM 1520 C C . ARG A 1 188 ? 2.392 -11.918 1.236 1.00 91.69 188 ARG A C 1
ATOM 1522 O O . ARG A 1 188 ? 2.766 -12.586 0.274 1.00 91.69 188 ARG A O 1
ATOM 1529 N N . ILE A 1 189 ? 2.715 -10.635 1.402 1.00 96.38 189 ILE A N 1
ATOM 1530 C CA . ILE A 1 189 ? 3.638 -9.923 0.509 1.00 96.38 189 ILE A CA 1
ATOM 1531 C C . ILE A 1 189 ? 4.959 -10.696 0.470 1.00 96.38 189 ILE A C 1
ATOM 1533 O O . ILE A 1 189 ? 5.595 -10.906 1.507 1.00 96.38 189 ILE A O 1
ATOM 1537 N N . ARG A 1 190 ? 5.350 -11.145 -0.725 1.00 97.19 190 ARG A N 1
ATOM 1538 C CA . ARG A 1 190 ? 6.505 -12.026 -0.933 1.00 97.19 190 ARG A CA 1
ATOM 1539 C C . ARG A 1 190 ? 7.818 -11.302 -0.716 1.00 97.19 190 ARG A C 1
ATOM 1541 O O . ARG A 1 190 ? 8.757 -11.883 -0.183 1.00 97.19 190 ARG A O 1
ATOM 1548 N N . PHE A 1 191 ? 7.873 -10.039 -1.121 1.00 97.81 191 PHE A N 1
ATOM 1549 C CA . PHE A 1 191 ? 9.063 -9.218 -1.000 1.00 97.81 191 PHE A CA 1
ATOM 1550 C C . PHE A 1 191 ? 8.705 -7.735 -0.921 1.00 97.81 191 PHE A C 1
ATOM 1552 O O . PHE A 1 191 ? 7.764 -7.271 -1.568 1.00 97.81 191 PHE A O 1
ATOM 1559 N N . MET A 1 192 ? 9.492 -6.993 -0.144 1.00 97.44 192 MET A N 1
ATOM 1560 C CA . MET A 1 192 ? 9.380 -5.547 -0.018 1.00 97.44 192 MET A CA 1
ATOM 1561 C C . MET A 1 192 ? 10.779 -4.919 -0.053 1.00 97.44 192 MET A C 1
ATOM 1563 O O . MET A 1 192 ? 11.508 -4.960 0.935 1.00 97.44 192 MET A O 1
ATOM 1567 N N . GLY A 1 193 ? 11.158 -4.357 -1.202 1.00 97.31 193 GLY A N 1
ATOM 1568 C CA . GLY A 1 193 ? 12.434 -3.671 -1.407 1.00 97.31 193 GLY A CA 1
ATOM 1569 C C . GLY A 1 193 ? 12.297 -2.177 -1.140 1.00 97.31 193 GLY A C 1
ATOM 1570 O O . GLY A 1 193 ? 11.745 -1.454 -1.967 1.00 97.31 193 GLY A O 1
ATOM 1571 N N . LEU A 1 194 ? 12.775 -1.714 0.014 1.00 96.38 194 LEU A N 1
ATOM 1572 C CA . LEU A 1 194 ? 12.633 -0.324 0.450 1.00 96.38 194 LEU A CA 1
ATOM 1573 C C . LEU A 1 194 ? 13.985 0.385 0.468 1.00 96.38 194 LEU A C 1
ATOM 1575 O O . LEU A 1 194 ? 14.904 -0.045 1.162 1.00 96.38 194 LEU A O 1
ATOM 1579 N N . PHE A 1 195 ? 14.079 1.504 -0.239 1.00 93.00 195 PHE A N 1
ATOM 1580 C CA . PHE A 1 195 ? 15.283 2.323 -0.320 1.00 93.00 195 PHE A CA 1
ATOM 1581 C C . PHE A 1 195 ? 15.079 3.628 0.458 1.00 93.00 195 PHE A C 1
ATOM 1583 O O . PHE A 1 195 ? 14.085 4.322 0.235 1.00 93.00 195 PHE A O 1
ATOM 1590 N N . ASP A 1 196 ? 16.004 3.935 1.373 1.00 88.50 196 ASP A N 1
ATOM 1591 C CA . ASP A 1 196 ? 16.135 5.215 2.094 1.00 88.50 196 ASP A CA 1
ATOM 1592 C C . ASP A 1 196 ? 14.805 5.810 2.596 1.00 88.50 196 ASP A C 1
ATOM 1594 O O . ASP A 1 196 ? 14.376 6.877 2.171 1.00 88.50 196 ASP A O 1
ATOM 1598 N N . THR A 1 197 ? 14.067 5.068 3.430 1.00 86.31 197 THR A N 1
ATOM 1599 C CA . THR A 1 197 ? 12.696 5.453 3.810 1.00 86.31 197 THR A CA 1
ATOM 1600 C C . THR A 1 197 ? 12.687 6.761 4.597 1.00 86.31 197 THR A C 1
ATOM 1602 O O . THR A 1 197 ? 13.233 6.822 5.695 1.00 86.31 197 THR A O 1
ATOM 1605 N N . VAL A 1 198 ? 11.966 7.766 4.095 1.00 78.12 198 VAL A N 1
ATOM 1606 C CA . VAL A 1 198 ? 11.741 9.026 4.817 1.00 78.12 198 VAL A CA 1
ATOM 1607 C C . VAL A 1 198 ? 10.286 9.141 5.235 1.00 78.12 198 VAL A C 1
ATOM 1609 O O . VAL A 1 198 ? 9.370 8.858 4.457 1.00 78.12 198 VAL A O 1
ATOM 1612 N N . ASN A 1 199 ? 10.066 9.583 6.470 1.00 67.69 199 ASN A N 1
ATOM 1613 C CA . ASN A 1 199 ? 8.723 9.859 6.947 1.00 67.69 199 ASN A CA 1
ATOM 1614 C C . ASN A 1 199 ? 8.230 11.167 6.317 1.00 67.69 199 ASN A C 1
ATOM 1616 O O . ASN A 1 199 ? 8.873 12.208 6.416 1.00 67.69 199 ASN A O 1
ATOM 1620 N N . SER A 1 200 ? 7.118 11.092 5.598 1.00 57.94 200 SER A N 1
ATOM 1621 C CA . SER A 1 200 ? 6.690 12.152 4.687 1.00 57.94 200 SER A CA 1
ATOM 1622 C C . SER A 1 200 ? 5.473 12.936 5.140 1.00 57.94 200 SER A C 1
ATOM 1624 O O . SER A 1 200 ? 5.084 13.875 4.451 1.00 57.94 200 SER A O 1
ATOM 1626 N N . VAL A 1 201 ? 4.822 12.523 6.226 1.00 61.50 201 VAL A N 1
ATOM 1627 C CA . VAL A 1 201 ? 3.542 13.095 6.636 1.00 61.50 201 VAL A CA 1
ATOM 1628 C C . VAL A 1 201 ? 3.606 13.457 8.122 1.00 61.50 201 VAL A C 1
ATOM 1630 O O . VAL A 1 201 ? 3.574 12.550 8.954 1.00 61.50 201 VAL A O 1
ATOM 1633 N N . PRO A 1 202 ? 3.606 14.759 8.477 1.00 57.09 202 PRO A N 1
ATOM 1634 C CA . PRO A 1 202 ? 3.692 15.224 9.866 1.00 57.09 202 PRO A CA 1
ATOM 1635 C C . PRO A 1 202 ? 2.637 14.628 10.801 1.00 57.09 202 PRO A C 1
ATOM 1637 O O . PRO A 1 202 ? 2.888 14.326 11.962 1.00 57.09 202 PRO A O 1
ATOM 1640 N N . ARG A 1 203 ? 1.445 14.337 10.272 1.00 61.75 203 ARG A N 1
ATOM 1641 C CA . ARG A 1 203 ? 0.370 13.672 11.023 1.00 61.75 203 ARG A CA 1
ATOM 1642 C C . ARG A 1 203 ? 0.729 12.251 11.497 1.00 61.75 203 ARG A C 1
ATOM 1644 O O . ARG A 1 203 ? 0.105 11.755 12.429 1.00 61.75 203 ARG A O 1
ATOM 1651 N N . PHE A 1 204 ? 1.714 11.612 10.868 1.00 59.16 204 PHE A N 1
ATOM 1652 C CA . PHE A 1 204 ? 2.242 10.295 11.228 1.00 59.16 204 PHE A CA 1
ATOM 1653 C C . PHE A 1 204 ? 3.714 10.350 11.709 1.00 59.16 204 PHE A C 1
ATOM 1655 O O . PHE A 1 204 ? 4.289 9.303 12.010 1.00 59.16 204 PHE A O 1
ATOM 1662 N N . GLU A 1 205 ? 4.325 11.540 11.845 1.00 50.78 205 GLU A N 1
ATOM 1663 C CA . GLU A 1 205 ? 5.685 11.735 12.404 1.00 50.78 205 GLU A CA 1
ATOM 1664 C C . GLU A 1 205 ? 5.809 11.160 13.812 1.00 50.78 205 GLU A C 1
ATOM 1666 O O . GLU A 1 205 ? 6.778 10.485 14.159 1.00 50.78 205 GLU A O 1
ATOM 1671 N N . SER A 1 206 ? 4.774 11.381 14.612 1.00 43.38 206 SER A N 1
ATOM 1672 C CA . SER A 1 206 ? 4.737 11.006 16.011 1.00 43.38 206 SER A CA 1
ATOM 1673 C C . SER A 1 206 ? 4.606 9.475 16.183 1.00 43.38 206 SER A C 1
ATOM 1675 O O . SER A 1 206 ? 5.183 8.899 17.103 1.00 43.38 206 SER A O 1
ATOM 1677 N N . ALA A 1 207 ? 3.917 8.766 15.289 1.00 45.12 207 ALA A N 1
ATOM 1678 C CA . ALA A 1 207 ? 3.744 7.311 15.389 1.00 45.12 207 ALA A CA 1
ATOM 1679 C C . ALA A 1 207 ? 4.993 6.502 14.975 1.00 45.12 207 ALA A C 1
ATOM 1681 O O . ALA A 1 207 ? 5.111 5.336 15.342 1.00 45.12 207 ALA A O 1
ATOM 1682 N N . TRP A 1 208 ? 5.914 7.104 14.215 1.00 40.97 208 TRP A N 1
ATOM 1683 C CA . TRP A 1 208 ? 6.999 6.379 13.542 1.00 40.97 208 TRP A CA 1
ATOM 1684 C C . TRP A 1 208 ? 8.399 6.610 14.125 1.00 40.97 208 TRP A C 1
ATOM 1686 O O . TRP A 1 208 ? 9.229 5.715 14.036 1.00 40.97 208 TRP A O 1
ATOM 1696 N N . MET A 1 209 ? 8.670 7.763 14.746 1.00 35.59 209 MET A N 1
ATOM 1697 C CA . MET A 1 209 ? 9.992 8.094 15.316 1.00 35.59 209 MET A CA 1
ATOM 1698 C C . MET A 1 209 ? 10.328 7.392 16.650 1.00 35.59 209 MET A C 1
ATOM 1700 O O . MET A 1 209 ? 11.324 7.732 17.277 1.00 35.59 209 MET A O 1
ATOM 1704 N N . GLN A 1 210 ? 9.512 6.443 17.119 1.00 38.88 210 GLN A N 1
ATOM 1705 C CA . GLN A 1 210 ? 9.712 5.767 18.416 1.00 38.88 210 GLN A CA 1
ATOM 1706 C C . GLN A 1 210 ? 9.615 4.234 18.334 1.00 38.88 210 GLN A C 1
ATOM 1708 O O . GLN A 1 210 ? 9.327 3.588 19.340 1.00 38.88 210 GLN A O 1
ATOM 1713 N N . ARG A 1 211 ? 9.818 3.654 17.145 1.00 38.69 211 ARG A N 1
ATOM 1714 C CA . ARG A 1 211 ? 10.004 2.206 16.980 1.00 38.69 211 ARG A CA 1
ATOM 1715 C C . ARG A 1 211 ? 11.478 1.854 16.916 1.00 38.69 211 ARG A C 1
ATOM 1717 O O . ARG A 1 211 ? 12.200 2.588 16.209 1.00 38.69 211 ARG A O 1
#

Foldseek 3Di:
DPPPDPDDPDAAEEEEFFEAAQADPPVDPSHDPSVVVQVPDDPVDPRYHYHYDYHDHNPPPPDDDDDDDDPPVVVVVVVVVSLVSLVVVLLVLLLVVLLSCQADPDAPHAYEYEAEAQRLVSRVLNLVLCVQQNRFHRPVSVCSVVSSVLSLLLLLQDPPDPVSVVVNVVSSVVSVVNNVPGHDDHDRHPYYHYHPYHDRHPSNPVSPPPD